Protein AF-A0A9P0GG50-F1 (afdb_monomer_lite)

Foldseek 3Di:
DDWDWDDDDDPDDDTFTWDDDPNDTDTDDDPVVVCVVVVVVVCVVDPDPVVVVVVVVVVLVVVLLVQLVPDAADDQWAFDPVLLPDPVNLVVNARPSLLVVLCCVQVVPDPDDPVVSSVVSSLVRLLVSCVSCVPRHDHSQQLVVLLVCCVPPVDQVVQCVCVVVSNHDHVFSSLQQVLLCLQQPPWDFDPPFDKDKDKAWDPDQPDDPPPDDTDIDTDIDIDRPDDPRTDPTGIGGGDPGRDDPVRSVVSDDDDDDDDDPPPPDD

Structure (mmCIF, N/CA/C/O backbone):
data_AF-A0A9P0GG50-F1
#
_entry.id   AF-A0A9P0GG50-F1
#
loop_
_atom_site.group_PDB
_atom_site.id
_atom_site.type_symbol
_atom_site.label_atom_id
_atom_site.label_alt_id
_atom_site.label_comp_id
_atom_site.label_asym_id
_atom_site.label_entity_id
_atom_site.label_seq_id
_atom_site.pdbx_PDB_ins_code
_atom_site.Cartn_x
_atom_site.Cartn_y
_atom_site.Cartn_z
_atom_site.occupancy
_atom_site.B_iso_or_equiv
_atom_site.auth_seq_id
_atom_site.auth_comp_id
_atom_site.auth_asym_id
_atom_site.auth_atom_id
_atom_site.pdbx_PDB_model_num
ATOM 1 N N . MET A 1 1 ? -67.783 10.387 18.327 1.00 39.19 1 MET A N 1
ATOM 2 C CA . MET A 1 1 ? -66.451 9.794 18.553 1.00 39.19 1 MET A CA 1
ATOM 3 C C . MET A 1 1 ? -65.479 10.571 17.682 1.00 39.19 1 MET A C 1
ATOM 5 O O . MET A 1 1 ? -65.604 10.507 16.468 1.00 39.19 1 MET A O 1
ATOM 9 N N . ALA A 1 2 ? -64.634 11.406 18.282 1.00 35.69 2 ALA A N 1
ATOM 10 C CA . ALA A 1 2 ? -63.613 12.151 17.552 1.00 35.69 2 ALA A CA 1
ATOM 11 C C . ALA A 1 2 ? -62.278 11.439 17.783 1.00 35.69 2 ALA A C 1
ATOM 13 O O . ALA A 1 2 ? -61.848 11.311 18.928 1.00 35.69 2 ALA A O 1
ATOM 14 N N . VAL A 1 3 ? -61.669 10.923 16.715 1.00 39.62 3 VAL A N 1
ATOM 15 C CA . VAL A 1 3 ? -60.338 10.309 16.762 1.00 39.62 3 VAL A CA 1
ATOM 16 C C . VAL A 1 3 ? -59.353 11.351 16.262 1.00 39.62 3 VAL A C 1
ATOM 18 O O . VAL A 1 3 ? -59.452 11.796 15.120 1.00 39.62 3 VAL A O 1
ATOM 21 N N . TRP A 1 4 ? -58.429 11.756 17.125 1.00 38.91 4 TRP A N 1
ATOM 22 C CA . TRP A 1 4 ? -57.329 12.638 16.759 1.00 38.91 4 TRP A CA 1
ATOM 23 C C . TRP A 1 4 ? -56.065 11.789 16.674 1.00 38.91 4 TRP A C 1
ATOM 25 O O . TRP A 1 4 ? -55.601 11.259 17.681 1.00 38.91 4 TRP A O 1
ATOM 35 N N . ILE A 1 5 ? -55.530 11.635 15.464 1.00 43.25 5 ILE A N 1
ATOM 36 C CA . ILE A 1 5 ? -54.210 11.042 15.252 1.00 43.25 5 ILE A CA 1
ATOM 37 C C . ILE A 1 5 ? -53.220 12.202 15.294 1.00 43.25 5 ILE A C 1
ATOM 39 O O . ILE A 1 5 ? -53.190 13.028 14.384 1.00 43.25 5 ILE A O 1
ATOM 43 N N . ILE A 1 6 ? -52.453 12.302 16.379 1.00 44.47 6 ILE A N 1
ATOM 44 C CA . ILE A 1 6 ? -51.339 13.247 16.446 1.00 44.47 6 ILE A CA 1
ATOM 45 C C . ILE A 1 6 ? -50.156 12.576 15.756 1.00 44.47 6 ILE A C 1
ATOM 47 O O . ILE A 1 6 ? -49.500 11.703 16.319 1.00 44.47 6 ILE A O 1
ATOM 51 N N . GLU A 1 7 ? -49.901 12.979 14.517 1.00 47.00 7 GLU A N 1
ATOM 52 C CA . GLU A 1 7 ? -48.713 12.585 13.770 1.00 47.00 7 GLU A CA 1
ATOM 53 C C . GLU A 1 7 ? -47.721 13.759 13.739 1.00 47.00 7 GLU A C 1
ATOM 55 O O . GLU A 1 7 ? -47.748 14.574 12.825 1.00 47.00 7 GLU A O 1
ATOM 60 N N . GLN A 1 8 ? -46.863 13.870 14.761 1.00 40.06 8 GLN A N 1
ATOM 61 C CA . GLN A 1 8 ? -45.566 14.574 14.710 1.00 40.06 8 GLN A CA 1
ATOM 62 C C . GLN A 1 8 ? -44.627 13.927 15.752 1.00 40.06 8 GLN A C 1
ATOM 64 O O . GLN A 1 8 ? -44.951 13.896 16.930 1.00 40.06 8 GLN A O 1
ATOM 69 N N . SER A 1 9 ? -43.571 13.198 15.370 1.00 39.69 9 SER A N 1
ATOM 70 C CA . SER A 1 9 ? -42.297 13.644 14.768 1.00 39.69 9 SER A CA 1
ATOM 71 C C . SER A 1 9 ? -41.264 14.165 15.788 1.00 39.69 9 SER A C 1
ATOM 73 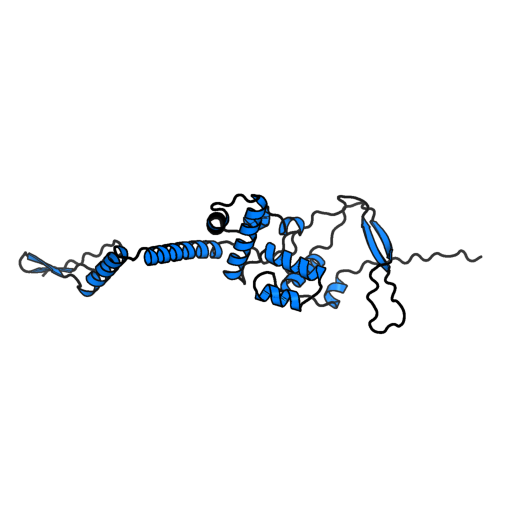O O . SER A 1 9 ? -40.891 15.335 15.774 1.00 39.69 9 SER A O 1
ATOM 75 N N . SER A 1 10 ? -40.709 13.249 16.588 1.00 36.56 10 SER A N 1
ATOM 76 C CA . SER A 1 10 ? -39.286 13.250 16.973 1.00 36.56 10 SER A CA 1
ATOM 77 C C . SER A 1 10 ? -38.780 11.799 17.085 1.00 36.56 10 SER A C 1
ATOM 79 O O . SER A 1 10 ? -38.819 11.148 18.120 1.00 36.56 10 SER A O 1
ATOM 81 N N . ASN A 1 11 ? -38.390 11.272 15.925 1.00 45.47 11 ASN A N 1
ATOM 82 C CA . ASN A 1 11 ? -37.494 10.147 15.631 1.00 45.47 11 ASN A CA 1
ATOM 83 C C . ASN A 1 11 ? -37.514 8.798 16.374 1.00 45.47 11 ASN A C 1
ATOM 85 O O . ASN A 1 11 ? -36.766 7.953 15.912 1.00 45.47 11 ASN A O 1
ATOM 89 N N . ASN A 1 12 ? -38.350 8.501 17.375 1.00 47.69 12 ASN A N 1
ATOM 90 C CA . ASN A 1 12 ? -38.464 7.109 17.869 1.00 47.69 12 ASN A CA 1
ATOM 91 C C . ASN A 1 12 ? -39.845 6.662 18.373 1.00 47.69 12 ASN A C 1
ATOM 93 O O . ASN A 1 12 ? -40.055 5.465 18.535 1.00 47.69 12 ASN A O 1
ATOM 97 N N . CYS A 1 13 ? -40.816 7.561 18.549 1.00 42.72 13 CYS A N 1
ATOM 98 C CA . CYS A 1 13 ? -42.163 7.169 18.975 1.00 42.72 13 CYS A CA 1
ATOM 99 C C . CYS A 1 13 ? -43.157 7.380 17.832 1.00 42.72 13 CYS A C 1
ATOM 101 O O . CYS A 1 13 ? -43.509 8.514 17.503 1.00 42.72 13 CYS A O 1
ATOM 103 N N . ARG A 1 14 ? -43.603 6.290 17.199 1.00 49.50 14 ARG A N 1
ATOM 104 C CA . ARG A 1 14 ? -44.699 6.324 16.224 1.00 49.50 14 ARG A CA 1
ATOM 105 C C . ARG A 1 14 ? -45.986 5.804 16.874 1.00 49.50 14 ARG A C 1
ATOM 107 O O . ARG A 1 14 ? -46.071 4.636 17.221 1.00 49.50 14 ARG A O 1
ATOM 114 N N . ALA A 1 15 ? -46.958 6.718 16.948 1.00 47.25 15 ALA A N 1
ATOM 115 C CA . ALA A 1 15 ? -48.379 6.582 17.287 1.00 47.25 15 ALA A CA 1
ATOM 116 C C . ALA A 1 15 ? -48.766 6.418 18.775 1.00 47.25 15 ALA A C 1
ATOM 118 O O . ALA A 1 15 ? -48.846 5.317 19.307 1.00 47.25 15 ALA A O 1
ATOM 119 N N . ILE A 1 16 ? -49.153 7.542 19.395 1.00 54.06 16 ILE A N 1
ATOM 120 C CA . ILE A 1 16 ? -50.066 7.584 20.548 1.00 54.06 16 ILE A CA 1
ATOM 121 C C . ILE A 1 16 ? -51.477 7.786 19.980 1.00 54.06 16 ILE A C 1
ATOM 123 O O . ILE A 1 16 ? -51.731 8.796 19.321 1.00 54.06 16 ILE A O 1
ATOM 127 N N . VAL A 1 17 ? -52.400 6.850 20.217 1.00 52.81 17 VAL A N 1
ATOM 128 C CA . VAL A 1 17 ? -53.811 7.011 19.823 1.00 52.81 17 VAL A CA 1
ATOM 129 C C . VAL A 1 17 ? -54.612 7.450 21.045 1.00 52.81 17 VAL A C 1
ATOM 131 O O . VAL A 1 17 ? -54.733 6.709 22.020 1.00 52.81 17 VAL A O 1
ATOM 134 N N . ILE A 1 18 ? -55.171 8.661 20.991 1.00 55.50 18 ILE A N 1
ATOM 135 C CA . ILE A 1 18 ? -56.055 9.187 22.037 1.00 55.50 18 ILE A CA 1
ATOM 136 C C . ILE A 1 18 ? -57.499 8.964 21.593 1.00 55.50 18 ILE A C 1
ATOM 138 O O . ILE A 1 18 ? -57.977 9.599 20.649 1.00 55.50 18 ILE A O 1
ATOM 142 N N . ILE A 1 19 ? -58.211 8.080 22.291 1.00 55.88 19 ILE A N 1
ATOM 143 C CA . ILE A 1 19 ? -59.646 7.872 22.081 1.00 55.88 19 ILE A CA 1
ATOM 144 C C . ILE A 1 19 ? -60.385 8.567 23.222 1.00 55.88 19 ILE A C 1
ATOM 146 O O . ILE A 1 19 ? -60.194 8.253 24.396 1.00 55.88 19 ILE A O 1
ATOM 150 N N . THR A 1 20 ? -61.239 9.530 22.885 1.00 51.50 20 THR A N 1
ATOM 151 C CA . THR A 1 20 ? -62.131 10.170 23.857 1.00 51.50 20 THR A CA 1
ATOM 152 C C . THR A 1 20 ? -63.501 9.505 23.804 1.00 51.50 20 THR A C 1
ATOM 154 O O . THR A 1 20 ? -64.207 9.567 22.794 1.00 51.50 20 THR A O 1
ATOM 157 N N . HIS A 1 21 ? -63.890 8.867 24.907 1.00 47.81 21 HIS A N 1
ATOM 158 C CA . HIS A 1 21 ? -65.240 8.353 25.113 1.00 47.81 21 HIS A CA 1
ATOM 159 C C . HIS A 1 21 ? -65.805 8.993 26.388 1.00 47.81 21 HIS A C 1
ATOM 161 O O . HIS A 1 21 ? -65.198 8.910 27.451 1.00 47.81 21 HIS A O 1
ATOM 167 N N . ASN A 1 22 ? -66.945 9.681 26.274 1.00 49.91 22 ASN A N 1
ATOM 168 C CA . ASN A 1 22 ? -67.632 10.364 27.382 1.00 49.91 22 ASN A CA 1
ATOM 169 C C . ASN A 1 22 ? -66.767 11.352 28.197 1.00 49.91 22 ASN A C 1
ATOM 171 O O . ASN A 1 22 ? -66.850 11.387 29.419 1.00 49.91 22 ASN A O 1
ATOM 175 N N . GLY A 1 23 ? -65.934 12.164 27.537 1.00 58.22 23 GLY A N 1
ATOM 176 C CA . GLY A 1 23 ? -65.186 13.244 28.202 1.00 58.22 23 GLY A CA 1
ATOM 177 C C . GLY A 1 23 ? -63.944 12.806 28.988 1.00 58.22 23 GLY A C 1
ATOM 178 O O . GLY A 1 23 ? -63.202 13.667 29.452 1.00 58.22 23 GLY A O 1
ATOM 179 N N . HIS A 1 24 ? -63.663 11.503 29.072 1.00 52.12 24 HIS A N 1
ATOM 180 C CA . HIS A 1 24 ? -62.416 10.973 29.620 1.00 52.12 24 HIS A CA 1
ATOM 181 C C . HIS A 1 24 ? -61.495 10.528 28.474 1.00 52.12 24 HIS A C 1
ATOM 183 O O . HIS A 1 24 ? -61.883 9.739 27.608 1.00 52.12 24 HIS A O 1
ATOM 189 N N . GLY A 1 25 ? -60.280 11.078 28.430 1.00 55.91 25 GLY A N 1
ATOM 190 C CA . GLY A 1 25 ? -59.258 10.667 27.468 1.00 55.91 25 GLY A CA 1
ATOM 191 C C . GLY A 1 25 ? -58.688 9.308 27.857 1.00 55.91 25 GLY A C 1
ATOM 192 O O . GLY A 1 25 ? -58.167 9.161 28.959 1.00 55.91 25 GLY A O 1
ATOM 193 N N . THR A 1 26 ? -58.800 8.321 26.969 1.00 52.81 26 THR A N 1
ATOM 194 C CA . THR A 1 26 ? -58.147 7.017 27.128 1.00 52.81 26 THR A CA 1
ATOM 195 C C . THR A 1 26 ? -56.914 6.984 26.234 1.00 52.81 26 THR A C 1
ATOM 197 O O . THR A 1 26 ? -57.014 7.219 25.026 1.00 52.81 26 THR A O 1
ATOM 200 N N . PHE A 1 27 ? -55.757 6.721 26.840 1.00 60.06 27 PHE A N 1
ATOM 201 C CA . PHE A 1 27 ? -54.479 6.584 26.149 1.00 60.06 27 PHE A CA 1
ATOM 202 C C . PHE A 1 27 ? -54.235 5.103 25.857 1.00 60.06 27 PHE A C 1
ATOM 204 O O . PHE A 1 27 ? -54.241 4.289 26.778 1.00 60.06 27 PHE A O 1
ATOM 211 N N . LEU A 1 28 ? -54.053 4.755 24.584 1.00 53.09 28 LEU A N 1
ATOM 212 C CA . LEU A 1 28 ? -53.639 3.417 24.166 1.00 53.09 28 LEU A CA 1
ATOM 213 C C . LEU A 1 28 ? -52.154 3.462 23.800 1.00 53.09 28 LEU A C 1
ATOM 215 O O . LEU A 1 28 ? -51.771 4.156 22.855 1.00 53.09 28 LEU A O 1
ATOM 219 N N . PHE A 1 29 ? -51.344 2.730 24.564 1.00 54.88 29 PHE A N 1
ATOM 220 C CA . PHE A 1 29 ? -49.922 2.504 24.315 1.00 54.88 29 PHE A CA 1
ATOM 221 C C . PHE A 1 29 ? -49.740 1.088 23.756 1.00 54.88 29 PHE A C 1
ATOM 223 O O . PHE A 1 29 ? -50.392 0.150 24.218 1.00 54.88 29 PHE A O 1
ATOM 230 N N . PHE A 1 30 ? -48.888 0.924 22.743 1.00 57.38 30 PHE A N 1
ATOM 231 C CA . PHE A 1 30 ? -48.560 -0.394 22.198 1.00 57.38 30 PHE A CA 1
ATOM 232 C C . PHE A 1 30 ? -47.453 -1.032 23.051 1.00 57.38 30 PHE A C 1
ATOM 234 O O . PHE A 1 30 ? -46.280 -0.682 22.934 1.00 57.38 30 PHE A O 1
ATOM 241 N N . GLU A 1 31 ? -47.859 -1.966 23.911 1.00 50.97 31 GLU A N 1
ATOM 242 C CA . GLU A 1 31 ? -47.053 -2.635 24.949 1.00 50.97 31 GLU A CA 1
ATOM 243 C C . GLU A 1 31 ? -45.774 -3.313 24.414 1.00 50.97 31 GLU A C 1
ATOM 245 O O . GLU A 1 31 ? -44.743 -3.334 25.085 1.00 50.97 31 GLU A O 1
ATOM 250 N N . GLU A 1 32 ? -45.794 -3.808 23.172 1.00 54.12 32 GLU A N 1
ATOM 251 C CA . GLU A 1 32 ? -44.659 -4.531 22.580 1.00 54.12 32 GLU A CA 1
ATOM 252 C C . GLU A 1 32 ? -43.432 -3.643 22.297 1.00 54.12 32 GLU A C 1
ATOM 254 O O . GLU A 1 32 ? -42.313 -4.148 22.278 1.00 54.12 32 GLU A O 1
ATOM 259 N N . HIS A 1 33 ? -43.590 -2.328 22.107 1.00 57.03 33 HIS A N 1
ATOM 260 C CA . HIS A 1 33 ? -42.462 -1.434 21.794 1.00 57.03 33 HIS A CA 1
ATOM 261 C C . HIS A 1 33 ? -41.849 -0.755 23.022 1.00 57.03 33 HIS A C 1
ATOM 263 O O . HIS A 1 33 ? -40.656 -0.451 23.015 1.00 57.03 33 HIS A O 1
ATOM 269 N N . GLU A 1 34 ? -42.611 -0.566 24.101 1.00 56.38 34 GLU A N 1
ATOM 270 C CA . GLU A 1 34 ? -42.075 -0.009 25.350 1.00 56.38 34 GLU A CA 1
ATOM 271 C C . GLU A 1 34 ? -41.092 -0.970 26.018 1.00 56.38 34 GLU A C 1
ATOM 273 O O . GLU A 1 34 ? -40.052 -0.534 26.510 1.00 56.38 34 GLU A O 1
ATOM 278 N N . TYR A 1 35 ? -41.363 -2.279 25.977 1.00 59.03 35 TYR A N 1
ATOM 279 C CA . TYR A 1 35 ? -40.444 -3.282 26.512 1.00 59.03 35 TYR A CA 1
ATOM 280 C C . TYR A 1 35 ? -39.095 -3.264 25.789 1.00 59.03 35 TYR A C 1
ATOM 282 O O . TYR A 1 35 ? -38.059 -3.310 26.446 1.00 59.03 35 TYR A O 1
ATOM 290 N N . ASP A 1 36 ? -39.081 -3.149 24.460 1.00 63.91 36 ASP A N 1
ATOM 291 C CA . ASP A 1 36 ? -37.837 -3.107 23.690 1.00 63.91 36 ASP A CA 1
ATOM 292 C C . ASP A 1 36 ? -37.047 -1.813 23.928 1.00 63.91 36 ASP A C 1
ATOM 294 O O . ASP A 1 36 ? -35.823 -1.867 24.069 1.00 63.91 36 ASP A O 1
ATOM 298 N N . ILE A 1 37 ? -37.727 -0.668 24.048 1.00 67.00 37 ILE A N 1
ATOM 299 C CA . ILE A 1 37 ? -37.098 0.622 24.374 1.00 67.00 37 ILE A CA 1
ATOM 300 C C . ILE A 1 37 ? -36.508 0.587 25.790 1.00 67.00 37 ILE A C 1
ATOM 302 O O . ILE A 1 37 ? -35.328 0.884 25.979 1.00 67.00 37 ILE A O 1
ATOM 306 N N . LEU A 1 38 ? -37.287 0.142 26.778 1.00 61.59 38 LEU A N 1
ATOM 307 C CA . LEU A 1 38 ? -36.837 0.023 28.166 1.00 61.59 38 LEU A CA 1
ATOM 308 C C . LEU A 1 38 ? -35.733 -1.024 28.316 1.00 61.59 38 LEU A C 1
ATOM 310 O O . LEU A 1 38 ? -34.803 -0.832 29.093 1.00 61.59 38 LEU A O 1
ATOM 314 N N . LYS A 1 39 ? -35.787 -2.123 27.560 1.00 66.50 39 LYS A N 1
ATOM 315 C CA . LYS A 1 39 ? -34.739 -3.147 27.542 1.00 66.50 39 LYS A CA 1
ATOM 316 C C . LYS A 1 39 ? -33.457 -2.614 26.920 1.00 66.50 39 LYS A C 1
ATOM 318 O O . LYS A 1 39 ? -32.392 -2.914 27.457 1.00 66.50 39 LYS A O 1
ATOM 323 N N . GLN A 1 40 ? -33.537 -1.819 25.851 1.00 70.00 40 GLN A N 1
ATOM 324 C CA . GLN A 1 40 ? -32.385 -1.133 25.256 1.00 70.00 40 GLN A CA 1
ATOM 325 C C . GLN A 1 40 ? -31.768 -0.108 26.215 1.00 70.00 40 GLN A C 1
ATOM 327 O O . GLN A 1 40 ? -30.550 -0.102 26.377 1.00 70.00 40 GLN A O 1
ATOM 332 N N . GLU A 1 41 ? -32.573 0.710 26.896 1.00 68.56 41 GLU A N 1
ATOM 333 C CA . GLU A 1 41 ? -32.077 1.666 27.897 1.00 68.56 41 GLU A CA 1
ATOM 334 C C . GLU A 1 41 ? -31.514 0.969 29.142 1.00 68.56 41 GLU A C 1
ATOM 336 O O . GLU A 1 41 ? -30.458 1.346 29.646 1.00 68.56 41 GLU A O 1
ATOM 341 N N . TRP A 1 42 ? -32.163 -0.088 29.629 1.00 65.25 42 TRP A N 1
ATOM 342 C CA . TRP A 1 42 ? -31.696 -0.845 30.790 1.00 65.25 42 TRP A CA 1
ATOM 343 C C . TRP A 1 42 ? -30.406 -1.612 30.496 1.00 65.25 42 TRP A C 1
ATOM 345 O O . TRP A 1 42 ? -29.517 -1.635 31.346 1.00 65.25 42 TRP A O 1
ATOM 355 N N . THR A 1 43 ? -30.262 -2.194 29.297 1.00 63.75 43 THR A N 1
ATOM 356 C CA . THR A 1 43 ? -28.979 -2.783 28.874 1.00 63.75 43 THR A CA 1
ATOM 357 C C . THR A 1 43 ? -27.921 -1.714 28.649 1.00 63.75 43 THR A C 1
ATOM 359 O O . THR A 1 43 ? -26.790 -1.926 29.063 1.00 63.75 43 THR A O 1
ATOM 362 N N . ALA A 1 44 ? -28.258 -0.551 28.082 1.00 65.44 44 ALA A N 1
ATOM 363 C CA . ALA A 1 44 ? -27.318 0.564 27.959 1.00 65.44 44 ALA A CA 1
ATOM 364 C C . ALA A 1 44 ? -26.795 1.056 29.323 1.00 65.44 44 ALA A C 1
ATOM 366 O O . ALA A 1 44 ? -25.627 1.416 29.423 1.00 65.44 44 ALA A O 1
ATOM 367 N N . ASN A 1 45 ? -27.633 1.016 30.363 1.00 65.81 45 ASN A N 1
ATOM 368 C CA . ASN A 1 45 ? -27.299 1.477 31.712 1.00 65.81 45 ASN A CA 1
ATOM 369 C C . ASN A 1 45 ? -26.702 0.395 32.635 1.00 65.81 45 ASN A C 1
ATOM 371 O O . ASN A 1 45 ? -26.221 0.731 33.712 1.00 65.81 45 ASN A O 1
ATOM 375 N N . ASN A 1 46 ? -26.728 -0.886 32.245 1.00 66.56 46 ASN A N 1
ATOM 376 C CA . ASN A 1 46 ? -26.208 -2.012 33.041 1.00 66.56 46 ASN A CA 1
ATOM 377 C C . ASN A 1 46 ? -25.236 -2.903 32.249 1.00 66.56 46 ASN A C 1
ATOM 379 O O . ASN A 1 46 ? -25.170 -4.114 32.474 1.00 66.56 46 ASN A O 1
ATOM 383 N N . LEU A 1 47 ? -24.496 -2.331 31.296 1.00 67.62 47 LEU A N 1
ATOM 384 C CA . LEU A 1 47 ? -23.411 -3.052 30.635 1.00 67.62 47 LEU A CA 1
ATOM 385 C C . LEU A 1 47 ? -22.273 -3.305 31.627 1.00 67.62 47 LEU A C 1
ATOM 387 O O . LEU A 1 47 ? -21.842 -2.416 32.358 1.00 67.62 47 LEU A O 1
ATOM 391 N N . ASP A 1 48 ? -21.758 -4.531 31.608 1.00 78.19 48 ASP A N 1
ATOM 392 C CA . ASP A 1 48 ? -20.464 -4.853 32.203 1.00 78.19 48 ASP A CA 1
ATOM 393 C C . ASP A 1 48 ? -19.389 -3.933 31.578 1.00 78.19 48 ASP A C 1
ATOM 395 O O . ASP A 1 48 ? -19.380 -3.790 30.347 1.00 78.19 48 ASP A O 1
ATOM 399 N N . PRO A 1 49 ? -18.477 -3.317 32.360 1.00 80.81 49 PRO A N 1
ATOM 400 C CA . PRO A 1 49 ? -17.451 -2.400 31.850 1.00 80.81 49 PRO A CA 1
ATOM 401 C C . PRO A 1 49 ? -16.682 -2.905 30.620 1.00 80.81 49 PRO A C 1
ATOM 403 O O . PRO A 1 49 ? -16.283 -2.125 29.754 1.00 80.81 49 PRO A O 1
ATOM 406 N N . VAL A 1 50 ? -16.493 -4.223 30.505 1.00 84.50 50 VAL A N 1
ATOM 407 C CA . VAL A 1 50 ? -15.841 -4.853 29.348 1.00 84.50 50 VAL A CA 1
ATOM 408 C C . VAL A 1 50 ? -16.698 -4.749 28.083 1.00 84.50 50 VAL A C 1
ATOM 410 O O . VAL A 1 50 ? -16.182 -4.444 27.006 1.00 84.50 50 VAL A O 1
ATOM 413 N N . GLN A 1 51 ? -18.005 -4.983 28.189 1.00 82.81 51 GLN A N 1
ATOM 414 C CA . GLN A 1 51 ? -18.927 -4.909 27.055 1.00 82.81 51 GLN A CA 1
ATOM 415 C C . GLN A 1 51 ? -19.119 -3.465 26.582 1.00 82.81 51 GLN A C 1
ATOM 417 O O . GLN A 1 51 ? -19.166 -3.211 25.376 1.00 82.81 51 GLN A O 1
ATOM 422 N N . GLU A 1 52 ? -19.161 -2.512 27.514 1.00 84.12 52 GLU A N 1
ATOM 423 C CA . GLU A 1 52 ? -19.184 -1.086 27.187 1.00 84.12 52 GLU A CA 1
ATOM 424 C C . GLU A 1 52 ? -17.910 -0.670 26.434 1.00 84.12 52 GLU A C 1
ATOM 426 O O . GLU A 1 52 ? -17.984 -0.056 25.365 1.00 84.12 52 GLU A O 1
ATOM 431 N N . ALA A 1 53 ? -16.735 -1.096 26.911 1.00 86.12 53 ALA A N 1
ATOM 432 C CA . ALA A 1 53 ? -15.469 -0.853 26.224 1.00 86.12 53 ALA A CA 1
ATOM 433 C C . ALA A 1 53 ? -15.449 -1.450 24.803 1.00 86.12 53 ALA A C 1
ATOM 435 O O . ALA A 1 53 ? -15.014 -0.781 23.862 1.00 86.12 53 ALA A O 1
ATOM 436 N N . MET A 1 54 ? -15.967 -2.670 24.608 1.00 88.56 54 MET A N 1
ATOM 437 C CA . MET A 1 54 ? -16.082 -3.282 23.277 1.00 88.56 54 MET A CA 1
ATOM 438 C C . MET A 1 54 ? -16.977 -2.464 22.338 1.00 88.56 54 MET A C 1
ATOM 440 O O . MET A 1 54 ? -16.600 -2.226 21.188 1.00 88.56 54 MET A O 1
ATOM 444 N N . LYS A 1 55 ? -18.133 -1.994 22.821 1.00 89.06 55 LYS A N 1
ATOM 445 C CA . LYS A 1 55 ? -19.053 -1.146 22.047 1.00 89.06 55 LYS A CA 1
ATOM 446 C C . LYS A 1 55 ? -18.399 0.178 21.643 1.00 89.06 55 LYS A C 1
ATOM 448 O O . LYS A 1 55 ? -18.548 0.623 20.501 1.00 89.06 55 LYS A O 1
ATOM 453 N N . ASN A 1 56 ? -17.627 0.780 22.546 1.00 90.25 56 ASN A N 1
ATOM 454 C CA . ASN A 1 56 ? -16.882 2.007 22.270 1.00 90.25 56 ASN A CA 1
ATOM 455 C C . ASN A 1 56 ? -15.826 1.781 21.179 1.00 90.25 56 ASN A C 1
ATOM 457 O O . ASN A 1 56 ? -15.772 2.536 20.208 1.00 90.25 56 ASN A O 1
ATOM 461 N N . VAL A 1 57 ? -15.053 0.694 21.270 1.00 92.31 57 VAL A N 1
ATOM 462 C CA . VAL A 1 57 ? -14.056 0.333 20.246 1.00 92.31 57 VAL A CA 1
ATOM 463 C C . VAL A 1 57 ? -14.714 0.075 18.889 1.00 92.31 57 VAL A C 1
ATOM 465 O O . VAL A 1 57 ? -14.221 0.564 17.875 1.00 92.31 57 VAL A O 1
ATOM 468 N N . GLN A 1 58 ? -15.842 -0.638 18.843 1.00 93.06 58 GLN A N 1
ATOM 469 C CA . GLN A 1 58 ? -16.586 -0.879 17.598 1.00 93.06 58 GLN A CA 1
ATOM 470 C C . GLN A 1 58 ? -17.106 0.419 16.967 1.00 93.06 58 GLN A C 1
ATOM 472 O O . GLN A 1 58 ? -17.046 0.591 15.745 1.00 93.06 58 GLN A O 1
ATOM 477 N N . SER A 1 59 ? -17.575 1.352 17.796 1.00 92.81 59 SER A N 1
ATOM 478 C CA . SER A 1 59 ? -18.047 2.661 17.340 1.00 92.81 59 SER A CA 1
ATOM 479 C C . SER A 1 59 ? -16.899 3.468 16.728 1.00 92.81 59 SER A C 1
ATOM 481 O O . SER A 1 59 ? -17.010 3.938 15.596 1.00 92.81 59 SER A O 1
ATOM 483 N N . VAL A 1 60 ? -15.753 3.535 17.414 1.00 93.44 60 VAL A N 1
ATOM 484 C CA . VAL A 1 60 ? -14.535 4.193 16.907 1.00 93.44 60 VAL A CA 1
ATOM 485 C C . VAL A 1 60 ? -14.043 3.533 15.615 1.00 93.44 60 VAL A C 1
ATOM 487 O O . VAL A 1 60 ? -13.738 4.226 14.644 1.00 93.44 60 VAL A O 1
ATOM 490 N N . ALA A 1 61 ? -14.021 2.200 15.556 1.00 94.62 61 ALA A N 1
ATOM 491 C CA . ALA A 1 61 ? -13.610 1.461 14.364 1.00 94.62 61 ALA A CA 1
ATOM 492 C C . ALA A 1 61 ? -14.505 1.768 13.153 1.00 94.62 61 ALA A C 1
ATOM 494 O O . ALA A 1 61 ? -14.006 1.883 12.033 1.00 94.62 61 ALA A O 1
ATOM 495 N N . THR A 1 62 ? -15.811 1.949 13.369 1.00 95.88 62 THR A N 1
ATOM 496 C CA . THR A 1 62 ? -16.763 2.311 12.309 1.00 95.88 62 THR A CA 1
ATOM 497 C C . THR A 1 62 ? -16.471 3.702 11.750 1.00 95.88 62 THR A C 1
ATOM 499 O O . THR A 1 62 ? -16.424 3.869 10.532 1.00 95.88 62 THR A O 1
ATOM 502 N N . VAL A 1 63 ? -16.196 4.677 12.621 1.00 96.44 63 VAL A N 1
ATOM 503 C CA . VAL A 1 63 ? -15.832 6.047 12.219 1.00 96.44 63 VAL A CA 1
ATOM 504 C C . VAL A 1 63 ? -14.521 6.061 11.430 1.00 96.44 63 VAL A C 1
ATOM 506 O O . VAL A 1 63 ? -14.453 6.646 10.350 1.00 96.44 63 VAL A O 1
ATOM 509 N N . ILE A 1 64 ? -13.491 5.365 11.914 1.00 96.38 64 ILE A N 1
ATOM 510 C CA . ILE A 1 64 ? -12.193 5.291 11.226 1.00 96.38 64 ILE A CA 1
ATOM 511 C C . ILE A 1 64 ? -12.339 4.606 9.867 1.00 96.38 64 ILE A C 1
ATOM 513 O O . ILE A 1 64 ? -11.825 5.096 8.861 1.00 96.38 64 ILE A O 1
ATOM 517 N N . ARG A 1 65 ? -13.079 3.493 9.806 1.00 95.69 65 ARG A N 1
ATOM 518 C CA . ARG A 1 65 ? -13.356 2.797 8.546 1.00 95.69 65 ARG A CA 1
ATOM 519 C C . ARG A 1 65 ? -14.071 3.711 7.555 1.00 95.69 65 ARG A C 1
ATOM 521 O O . ARG A 1 65 ? -13.722 3.698 6.378 1.00 95.69 65 ARG A O 1
ATOM 528 N N . HIS A 1 66 ? -15.048 4.489 8.014 1.00 95.25 66 HIS A N 1
ATOM 529 C CA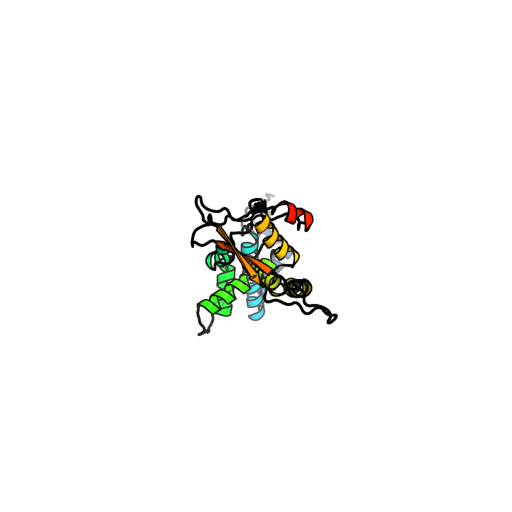 . HIS A 1 66 ? -15.744 5.461 7.180 1.00 95.25 66 HIS A CA 1
ATOM 530 C C . HIS A 1 66 ? -14.769 6.488 6.597 1.00 95.25 66 HIS A C 1
ATOM 532 O O . HIS A 1 66 ? -14.720 6.644 5.381 1.00 95.25 66 HIS A O 1
ATOM 538 N N . GLN A 1 67 ? -13.906 7.077 7.431 1.00 95.06 67 GLN A N 1
ATOM 539 C CA . GLN A 1 67 ? -12.903 8.050 6.989 1.00 95.06 67 GLN A CA 1
ATOM 540 C C . GLN A 1 67 ? -11.938 7.463 5.940 1.00 95.06 67 GLN A C 1
ATOM 542 O O . GLN A 1 67 ? -11.649 8.104 4.932 1.00 95.06 67 GLN A O 1
ATOM 547 N N . ILE A 1 68 ? -11.481 6.218 6.126 1.00 95.69 68 ILE A N 1
ATOM 548 C CA . ILE A 1 68 ? -10.640 5.505 5.144 1.00 95.69 68 ILE A CA 1
ATOM 549 C C . ILE A 1 68 ? -11.381 5.303 3.807 1.00 95.69 68 ILE A C 1
ATOM 551 O O . ILE A 1 68 ? -10.795 5.398 2.724 1.00 95.69 68 ILE A O 1
ATOM 555 N N . CYS A 1 69 ? -12.673 4.982 3.861 1.00 92.94 69 CYS A N 1
ATOM 556 C CA . CYS A 1 69 ? -13.504 4.750 2.680 1.00 92.94 69 CYS A CA 1
ATOM 557 C C . CYS A 1 69 ? -13.844 6.032 1.918 1.00 92.94 69 CYS A C 1
ATOM 559 O O . CYS A 1 69 ? -13.874 6.002 0.688 1.00 92.94 69 CYS A O 1
ATOM 561 N N . GLU A 1 70 ? -14.065 7.137 2.624 1.00 92.88 70 GLU A N 1
ATOM 562 C CA . GLU A 1 70 ? -14.347 8.440 2.019 1.00 92.88 70 GLU A CA 1
ATOM 563 C C . GLU A 1 70 ? -13.110 9.095 1.413 1.00 92.88 70 GLU A C 1
ATOM 565 O O . GLU A 1 70 ? -13.231 9.842 0.438 1.00 92.88 70 GLU A O 1
ATOM 570 N N . ASN A 1 71 ? -11.923 8.797 1.950 1.00 91.56 71 ASN A N 1
ATOM 571 C CA . ASN A 1 71 ? -10.700 9.382 1.432 1.00 91.56 71 ASN A CA 1
ATOM 572 C C . ASN A 1 71 ? -10.476 8.987 -0.040 1.00 91.56 71 ASN A C 1
ATOM 574 O O . ASN A 1 71 ? -10.686 7.837 -0.451 1.00 91.56 71 ASN A O 1
ATOM 578 N N . LYS A 1 72 ? -10.066 9.955 -0.863 1.00 90.81 72 LYS A N 1
ATOM 579 C CA . LYS A 1 72 ? -9.840 9.747 -2.296 1.00 90.81 72 LYS A CA 1
ATOM 580 C C . LYS A 1 72 ? -8.372 9.433 -2.525 1.00 90.81 72 LYS A C 1
ATOM 582 O O . LYS A 1 72 ? -7.511 10.271 -2.297 1.00 90.81 72 LYS A O 1
ATOM 587 N N . TYR A 1 73 ? -8.114 8.231 -3.022 1.00 91.69 73 TYR A N 1
ATOM 588 C CA . TYR A 1 73 ? -6.771 7.767 -3.336 1.00 91.69 73 TYR A CA 1
ATOM 589 C C . TYR A 1 73 ? -6.557 7.748 -4.846 1.00 91.69 73 TYR A C 1
ATOM 591 O O . TYR A 1 73 ? -7.366 7.183 -5.588 1.00 91.69 73 TYR A O 1
ATOM 599 N N . GLU A 1 74 ? -5.456 8.346 -5.293 1.00 88.81 74 GLU A N 1
ATOM 600 C CA . GLU A 1 74 ? -5.037 8.279 -6.688 1.00 88.81 74 GLU A CA 1
ATOM 601 C C . GLU A 1 74 ? -4.423 6.902 -6.972 1.00 88.81 74 GLU A C 1
ATOM 603 O O . GLU A 1 74 ? -3.553 6.423 -6.249 1.00 88.81 74 GLU A O 1
ATOM 608 N N . THR A 1 75 ? -4.904 6.239 -8.021 1.00 90.44 75 THR A N 1
ATOM 609 C CA . THR A 1 75 ? -4.453 4.886 -8.404 1.00 90.44 75 THR A CA 1
ATOM 610 C C . THR A 1 75 ? -4.063 4.797 -9.876 1.00 90.44 75 THR A C 1
ATOM 612 O O . THR A 1 75 ? -3.499 3.789 -10.303 1.00 90.44 75 THR A O 1
ATOM 615 N N . GLY A 1 76 ? -4.351 5.836 -10.667 1.00 90.88 76 GLY A N 1
ATOM 616 C CA . GLY A 1 76 ? -4.028 5.907 -12.087 1.00 90.88 76 GLY A CA 1
ATOM 617 C C . GLY A 1 76 ? -2.609 6.394 -12.372 1.00 90.88 76 GLY A C 1
ATOM 618 O O . GLY A 1 76 ? -2.138 6.241 -13.501 1.00 90.88 76 GLY A O 1
ATOM 619 N N . TYR A 1 77 ? -1.924 6.952 -11.373 1.00 90.94 77 TYR A N 1
ATOM 620 C CA . TYR A 1 77 ? -0.599 7.546 -11.514 1.00 90.94 77 TYR A CA 1
ATOM 621 C C . TYR A 1 77 ? 0.318 7.139 -10.363 1.00 90.94 77 TYR A C 1
ATOM 623 O O . TYR A 1 77 ? -0.080 7.154 -9.202 1.00 90.94 77 TYR A O 1
ATOM 631 N N . TYR A 1 78 ? 1.560 6.807 -10.703 1.00 90.56 78 TYR A N 1
ATOM 632 C CA . TYR A 1 78 ? 2.662 6.716 -9.758 1.00 90.56 78 TYR A CA 1
ATOM 633 C C . TYR A 1 78 ? 3.334 8.092 -9.646 1.00 90.56 78 TYR A C 1
ATOM 635 O O . TYR A 1 78 ? 3.703 8.666 -10.676 1.00 90.56 78 TYR A O 1
ATOM 643 N N . PRO A 1 79 ? 3.507 8.639 -8.434 1.00 86.56 79 PRO A N 1
ATOM 644 C CA . PRO A 1 79 ? 4.319 9.829 -8.214 1.00 86.56 79 PRO A CA 1
ATOM 645 C C . PRO A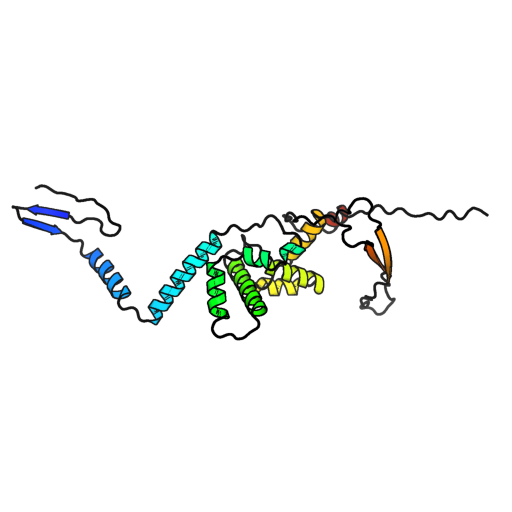 1 79 ? 5.770 9.641 -8.702 1.00 86.56 79 PRO A C 1
ATOM 647 O O . PRO A 1 79 ? 6.237 8.506 -8.833 1.00 86.56 79 PRO A O 1
ATOM 650 N N . PRO A 1 80 ? 6.513 10.736 -8.946 1.00 83.88 80 PRO A N 1
ATOM 651 C CA . PRO A 1 80 ? 7.959 10.676 -9.167 1.00 83.88 80 PRO A CA 1
ATOM 652 C C . PRO A 1 80 ? 8.656 9.937 -8.021 1.00 83.88 80 PRO A C 1
ATOM 654 O O . PRO A 1 80 ? 8.232 10.069 -6.875 1.00 83.88 80 PRO A O 1
ATOM 657 N N . GLY A 1 81 ? 9.742 9.207 -8.293 1.00 78.81 81 GLY A N 1
ATOM 658 C CA . GLY A 1 81 ? 10.408 8.380 -7.274 1.00 78.81 81 GLY A CA 1
ATOM 659 C C . GLY A 1 81 ? 10.855 9.161 -6.029 1.00 78.81 81 GLY A C 1
ATOM 660 O O . GLY A 1 81 ? 10.758 8.648 -4.919 1.00 78.81 81 GLY A O 1
ATOM 661 N N . GLU A 1 82 ? 11.273 10.415 -6.201 1.00 78.69 82 GLU A N 1
ATOM 662 C CA . GLU A 1 82 ? 11.670 11.312 -5.104 1.00 78.69 82 GLU A CA 1
ATOM 663 C C . GLU A 1 82 ? 10.498 11.674 -4.181 1.00 78.69 82 GLU A C 1
ATOM 665 O O . GLU A 1 82 ? 10.655 11.730 -2.964 1.00 78.69 82 GLU A O 1
ATOM 670 N N . VAL A 1 83 ? 9.307 11.865 -4.756 1.00 84.56 83 VAL A N 1
ATOM 671 C CA . VAL A 1 83 ? 8.085 12.228 -4.024 1.00 84.56 83 VAL A CA 1
ATOM 672 C C . VAL A 1 83 ? 7.392 10.987 -3.469 1.00 84.56 83 VAL A C 1
ATOM 674 O O . VAL A 1 83 ? 6.887 11.002 -2.355 1.00 84.56 83 VAL A O 1
ATOM 677 N N . MET A 1 84 ? 7.383 9.889 -4.226 1.00 82.25 84 MET A N 1
ATOM 678 C CA . MET A 1 84 ? 6.724 8.636 -3.857 1.00 82.25 84 MET A CA 1
ATOM 679 C C . MET A 1 84 ? 7.233 8.098 -2.519 1.00 82.25 84 MET A C 1
ATOM 681 O O . MET A 1 84 ? 6.467 7.520 -1.757 1.00 82.25 84 MET A O 1
ATOM 685 N N . PHE A 1 85 ? 8.522 8.283 -2.231 1.00 81.81 85 PHE A N 1
ATOM 686 C CA . PHE A 1 85 ? 9.147 7.783 -1.009 1.00 81.81 85 PHE A CA 1
ATOM 687 C C . PHE A 1 85 ? 9.433 8.882 0.022 1.00 81.81 85 PHE A C 1
ATOM 689 O O . PHE A 1 85 ? 10.165 8.627 0.981 1.00 81.81 85 PHE A O 1
ATOM 696 N N . SER A 1 86 ? 8.858 10.078 -0.147 1.00 87.00 86 SER A N 1
ATOM 697 C CA . SER A 1 86 ? 8.965 11.147 0.844 1.00 87.00 86 SER A CA 1
ATOM 698 C C . SER A 1 86 ? 8.026 10.897 2.027 1.00 87.00 86 SER A C 1
ATOM 700 O O . SER A 1 86 ? 6.921 10.371 1.877 1.00 87.00 86 SER A O 1
ATOM 702 N N . GLU A 1 87 ? 8.461 11.287 3.226 1.00 87.75 87 GLU A N 1
ATOM 703 C CA . GLU A 1 87 ? 7.643 11.153 4.438 1.00 87.75 87 GLU A CA 1
ATOM 704 C C . GLU A 1 87 ? 6.355 11.983 4.335 1.00 87.75 87 GLU A C 1
ATOM 706 O O . GLU A 1 87 ? 5.284 11.512 4.709 1.00 87.75 87 GLU A O 1
ATOM 711 N N . GLU A 1 88 ? 6.442 13.171 3.733 1.00 88.69 88 GLU A N 1
ATOM 712 C CA . GLU A 1 88 ? 5.308 14.062 3.474 1.00 88.69 88 GLU A CA 1
ATOM 713 C C . GLU A 1 88 ? 4.210 13.357 2.675 1.00 88.69 88 GLU A C 1
ATOM 715 O O . GLU A 1 88 ? 3.045 13.372 3.078 1.00 88.69 88 GLU A O 1
ATOM 720 N N . LYS A 1 89 ? 4.581 12.668 1.585 1.00 88.56 89 LYS A N 1
ATOM 721 C CA . LYS A 1 89 ? 3.611 11.958 0.751 1.00 88.56 89 LYS A CA 1
ATOM 722 C C . LYS A 1 89 ? 2.982 10.783 1.490 1.00 88.56 89 LYS A C 1
ATOM 724 O O . LYS A 1 89 ? 1.775 10.563 1.402 1.00 88.56 89 LYS A O 1
ATOM 729 N N . MET A 1 90 ? 3.792 10.037 2.240 1.00 91.56 90 MET A N 1
ATOM 730 C CA . MET A 1 90 ? 3.305 8.906 3.027 1.00 91.56 90 MET A CA 1
ATOM 731 C C . MET A 1 90 ? 2.322 9.344 4.116 1.00 91.56 90 MET A C 1
ATOM 733 O O . MET A 1 90 ? 1.388 8.598 4.407 1.00 91.56 90 MET A O 1
ATOM 737 N N . VAL A 1 91 ? 2.521 10.518 4.722 1.00 93.12 91 VAL A N 1
ATOM 738 C CA . VAL A 1 91 ? 1.621 11.075 5.743 1.00 93.12 91 VAL A CA 1
ATOM 739 C C . VAL A 1 91 ? 0.337 11.619 5.119 1.00 93.12 91 VAL A C 1
ATOM 741 O O . VAL A 1 91 ? -0.735 11.364 5.659 1.00 93.12 91 VAL A O 1
ATOM 744 N N . GLU A 1 92 ? 0.417 12.288 3.964 1.00 92.38 92 GLU A N 1
ATOM 745 C CA . GLU A 1 92 ? -0.748 12.811 3.225 1.00 92.38 92 GLU A CA 1
ATOM 746 C C . GLU A 1 92 ? -1.782 11.712 2.901 1.00 92.38 92 GLU A C 1
ATOM 748 O O . GLU A 1 92 ? -2.990 11.943 2.900 1.00 92.38 92 GLU A O 1
ATOM 753 N N . GLU A 1 93 ? -1.319 10.485 2.654 1.00 91.56 93 GLU A N 1
ATOM 754 C CA . GLU A 1 93 ? -2.172 9.331 2.342 1.00 91.56 93 GLU A CA 1
ATOM 755 C C . GLU A 1 93 ? -2.937 8.778 3.565 1.00 91.56 93 GLU A C 1
ATOM 757 O O . GLU A 1 93 ? -3.835 7.940 3.417 1.00 91.56 93 GLU A O 1
ATOM 762 N N . ILE A 1 94 ? -2.622 9.222 4.784 1.00 95.06 94 ILE A N 1
ATOM 763 C CA . ILE A 1 94 ? -3.186 8.667 6.016 1.00 95.06 94 ILE A CA 1
ATOM 764 C C . ILE A 1 94 ? -4.320 9.558 6.547 1.00 95.06 94 ILE A C 1
ATOM 766 O O . ILE A 1 94 ? -4.105 10.739 6.808 1.00 95.06 94 ILE A O 1
ATOM 770 N N . PRO A 1 95 ? -5.519 9.004 6.807 1.00 95.50 95 PRO A N 1
ATOM 771 C CA . PRO A 1 95 ? -6.575 9.739 7.495 1.00 95.50 95 PRO A CA 1
ATOM 772 C C . PRO A 1 95 ? -6.189 10.121 8.932 1.00 95.50 95 PRO A C 1
ATOM 774 O O . PRO A 1 95 ? -5.673 9.296 9.689 1.00 95.50 95 PRO A O 1
ATOM 777 N N . GLU A 1 96 ? -6.520 11.347 9.336 1.00 93.75 96 GLU A N 1
ATOM 778 C CA . GLU A 1 96 ? -6.117 11.924 10.627 1.00 93.75 96 GLU A CA 1
ATOM 779 C C . GLU A 1 96 ? -6.531 11.079 11.844 1.00 93.75 96 GLU A C 1
ATOM 781 O O . GLU A 1 96 ? -5.726 10.884 12.756 1.00 93.75 96 GLU A O 1
ATOM 786 N N . LEU A 1 97 ? -7.754 10.522 11.868 1.00 94.38 97 LEU A N 1
ATOM 787 C CA . LEU A 1 97 ? -8.227 9.745 13.025 1.00 94.38 97 LEU A CA 1
ATOM 788 C C . LEU A 1 97 ? -7.505 8.404 13.138 1.00 94.38 97 LEU A C 1
ATOM 790 O O . LEU A 1 97 ? -7.240 7.935 14.246 1.00 94.38 97 LEU A O 1
ATOM 794 N N . LEU A 1 98 ? -7.168 7.792 11.998 1.00 96.06 98 LEU A N 1
ATOM 795 C CA . LEU A 1 98 ? -6.368 6.573 11.984 1.00 96.06 98 LEU A CA 1
ATOM 796 C C . LEU A 1 98 ? -4.973 6.862 12.540 1.00 96.06 98 LEU A C 1
ATOM 798 O O . LEU A 1 98 ? -4.500 6.132 13.412 1.00 96.06 98 LEU A O 1
ATOM 802 N N . PHE A 1 99 ? -4.342 7.939 12.071 1.00 95.31 99 PHE A N 1
ATOM 803 C CA . PHE A 1 99 ? -3.025 8.334 12.548 1.00 95.31 99 PHE A CA 1
ATOM 804 C C . PHE A 1 99 ? -3.033 8.613 14.056 1.00 95.31 99 PHE A C 1
ATOM 806 O O . PHE A 1 99 ? -2.204 8.064 14.779 1.00 95.31 99 PHE A O 1
ATOM 813 N N . LEU A 1 100 ? -4.018 9.372 14.547 1.00 93.88 100 LEU A N 1
ATOM 814 C CA . LEU A 1 100 ? -4.171 9.691 15.968 1.00 93.88 100 LEU A CA 1
ATOM 815 C C . LEU A 1 100 ? -4.348 8.437 16.835 1.00 93.88 100 LEU A C 1
ATOM 817 O O . LEU A 1 100 ? -3.730 8.332 17.899 1.00 93.88 100 LEU A O 1
ATOM 821 N N . LEU A 1 101 ? -5.167 7.477 16.387 1.00 94.44 101 LEU A N 1
ATOM 822 C CA . LEU A 1 101 ? -5.371 6.209 17.090 1.00 94.44 101 LEU A CA 1
ATOM 823 C C . LEU A 1 101 ? -4.058 5.427 17.192 1.00 94.44 101 LEU A C 1
ATOM 825 O O . LEU A 1 101 ? -3.663 5.017 18.283 1.00 94.44 101 LEU A O 1
ATOM 829 N N . ILE A 1 102 ? -3.375 5.223 16.064 1.00 95.00 102 ILE A N 1
ATOM 830 C CA . ILE A 1 102 ? -2.132 4.447 16.018 1.00 95.00 102 ILE A CA 1
ATOM 831 C C . ILE A 1 102 ? -1.028 5.143 16.812 1.00 95.00 102 ILE A C 1
ATOM 833 O O . ILE A 1 102 ? -0.327 4.490 17.585 1.00 95.00 102 ILE A O 1
ATOM 837 N N . GLN A 1 103 ? -0.915 6.465 16.698 1.00 92.56 103 GLN A N 1
ATOM 838 C CA . GLN A 1 103 ? 0.030 7.248 17.480 1.00 92.56 103 GLN A CA 1
ATOM 839 C C . GLN A 1 103 ? -0.255 7.121 18.975 1.00 92.56 103 GLN A C 1
ATOM 841 O O . GLN A 1 103 ? 0.683 6.914 19.740 1.00 92.56 103 GLN A O 1
ATOM 846 N N . SER A 1 104 ? -1.522 7.179 19.389 1.00 91.00 104 SER A N 1
ATOM 847 C CA . SER A 1 104 ? -1.916 6.992 20.785 1.00 91.00 104 SER A CA 1
ATOM 848 C C . SER A 1 104 ? -1.556 5.586 21.272 1.00 91.00 104 SER A C 1
ATOM 850 O O . SER A 1 104 ? -0.883 5.451 22.284 1.00 91.00 104 SER A O 1
ATOM 852 N N . ILE A 1 105 ? -1.870 4.529 20.520 1.00 90.75 105 ILE A N 1
ATOM 853 C CA . ILE A 1 105 ? -1.525 3.146 20.899 1.00 90.75 105 ILE A CA 1
ATOM 854 C C . ILE A 1 105 ? -0.006 2.944 21.010 1.00 90.75 105 ILE A C 1
ATOM 856 O O . ILE A 1 105 ? 0.478 2.291 21.934 1.00 90.75 105 ILE A O 1
ATOM 860 N N . ILE A 1 106 ? 0.763 3.477 20.060 1.00 88.31 106 ILE A N 1
ATOM 861 C CA . ILE A 1 106 ? 2.198 3.199 19.952 1.00 88.31 106 ILE A CA 1
ATOM 862 C C . ILE A 1 106 ? 3.027 4.103 20.859 1.00 88.31 106 ILE A C 1
ATOM 864 O O . ILE A 1 106 ? 4.059 3.639 21.342 1.00 88.31 106 ILE A O 1
ATOM 868 N N . SER A 1 107 ? 2.628 5.358 21.059 1.00 83.75 107 SER A N 1
ATOM 869 C CA . SER A 1 107 ? 3.463 6.387 21.698 1.00 83.75 107 SER A CA 1
ATOM 870 C C . SER A 1 107 ? 3.238 6.501 23.204 1.00 83.75 107 SER A C 1
ATOM 872 O O . SER A 1 107 ? 4.075 7.093 23.885 1.00 83.75 107 SER A O 1
ATOM 874 N N . ILE A 1 108 ? 2.159 5.920 23.745 1.00 80.31 108 ILE A N 1
ATOM 875 C CA . ILE A 1 108 ? 1.916 5.894 25.193 1.00 80.31 108 ILE A CA 1
ATOM 876 C C . ILE A 1 108 ? 3.134 5.297 25.911 1.00 80.31 108 ILE A C 1
ATOM 878 O O . ILE A 1 108 ? 3.556 4.172 25.641 1.00 80.31 108 ILE A O 1
ATOM 882 N N . ASN A 1 109 ? 3.691 6.075 26.844 1.00 76.19 109 ASN A N 1
ATOM 883 C CA . ASN A 1 109 ? 4.796 5.697 27.729 1.00 76.19 109 ASN A CA 1
ATOM 884 C C . ASN A 1 109 ? 6.105 5.283 27.027 1.00 76.19 109 ASN A C 1
ATOM 886 O O . ASN A 1 109 ? 6.958 4.653 27.655 1.00 76.19 109 ASN A O 1
ATOM 890 N N . LYS A 1 110 ? 6.305 5.632 25.747 1.00 78.00 110 LYS A N 1
ATOM 891 C CA . LYS A 1 110 ? 7.566 5.349 25.046 1.00 78.00 110 LYS A CA 1
ATOM 892 C C . LYS A 1 110 ? 8.542 6.517 25.119 1.00 78.00 110 LYS A C 1
ATOM 894 O O . LYS A 1 110 ? 8.211 7.646 24.789 1.00 78.00 110 LYS A O 1
ATOM 899 N N . THR A 1 111 ? 9.788 6.197 25.454 1.00 71.38 111 THR A N 1
ATOM 900 C CA . THR A 1 111 ? 10.941 7.117 25.500 1.00 71.38 111 THR A CA 1
ATOM 901 C C . THR A 1 111 ? 11.861 6.984 24.275 1.00 71.38 111 THR A C 1
ATOM 903 O O . THR A 1 111 ? 13.019 7.392 24.305 1.00 71.38 111 THR A O 1
ATOM 906 N N . GLY A 1 112 ? 11.373 6.359 23.197 1.00 73.69 112 GLY A N 1
ATOM 907 C CA . GLY A 1 112 ? 12.147 6.116 21.976 1.00 73.69 112 GLY A CA 1
ATOM 908 C C . GLY A 1 112 ? 12.395 7.375 21.136 1.00 73.69 112 GLY A C 1
ATOM 909 O O . GLY A 1 112 ? 11.811 8.428 21.376 1.00 73.69 112 GLY A O 1
ATOM 910 N N . LYS A 1 113 ? 13.240 7.248 20.102 1.00 82.25 113 LYS A N 1
ATOM 911 C CA . LYS A 1 113 ? 13.464 8.322 19.118 1.00 82.25 113 LYS A CA 1
ATOM 912 C C . LYS A 1 113 ? 12.143 8.665 18.404 1.00 82.25 113 LYS A C 1
ATOM 914 O O . LYS A 1 113 ? 11.550 7.746 17.827 1.00 82.25 113 LYS A O 1
ATOM 919 N N . PRO A 1 114 ? 11.711 9.940 18.385 1.00 82.25 114 PRO A N 1
ATOM 920 C CA . PRO A 1 114 ? 10.409 10.333 17.841 1.00 82.25 114 PRO A CA 1
ATOM 921 C C . PRO A 1 114 ? 10.246 9.931 16.367 1.00 82.25 114 PRO A C 1
ATOM 923 O O . PRO A 1 114 ? 9.238 9.327 16.008 1.00 82.25 114 PRO A O 1
ATOM 926 N N . ASP A 1 115 ? 11.281 10.112 15.545 1.00 85.44 115 ASP A N 1
ATOM 927 C CA . ASP A 1 115 ? 11.231 9.822 14.101 1.00 85.44 115 ASP A CA 1
ATOM 928 C C . ASP A 1 115 ? 11.079 8.328 13.779 1.00 85.44 115 ASP A C 1
ATOM 930 O O . ASP A 1 115 ? 10.542 7.939 12.742 1.00 85.44 115 ASP A O 1
ATOM 934 N N . ALA A 1 116 ? 11.600 7.451 14.640 1.00 86.50 116 ALA A N 1
ATOM 935 C CA . ALA A 1 116 ? 11.454 6.008 14.457 1.00 86.50 116 ALA A CA 1
ATOM 936 C C . ALA A 1 116 ? 10.032 5.554 14.815 1.00 86.50 116 ALA A C 1
ATOM 938 O O . ALA A 1 116 ? 9.471 4.677 14.160 1.00 86.50 116 ALA A O 1
ATOM 939 N N . LEU A 1 117 ? 9.437 6.169 15.843 1.00 88.12 117 LEU A N 1
ATOM 940 C CA . LEU A 1 117 ? 8.050 5.917 16.227 1.00 88.12 117 LEU A CA 1
ATOM 941 C C . LEU A 1 117 ? 7.086 6.416 15.150 1.00 88.12 117 LEU A C 1
ATOM 943 O O . LEU A 1 117 ? 6.186 5.672 14.770 1.00 88.12 117 LEU A O 1
ATOM 947 N N . LEU A 1 118 ? 7.331 7.612 14.609 1.00 90.06 118 LEU A N 1
ATOM 948 C CA . LEU A 1 118 ? 6.557 8.182 13.510 1.00 90.06 118 LEU A CA 1
ATOM 949 C C . LEU A 1 118 ? 6.529 7.245 12.296 1.00 90.06 118 LEU A C 1
ATOM 951 O O . LEU A 1 118 ? 5.452 6.883 11.824 1.00 90.06 118 LEU A O 1
ATOM 955 N N . ARG A 1 119 ? 7.698 6.763 11.854 1.00 90.38 119 ARG A N 1
ATOM 956 C CA . ARG A 1 119 ? 7.798 5.807 10.740 1.00 90.38 119 ARG A CA 1
ATOM 957 C C . ARG A 1 119 ? 7.020 4.516 10.989 1.00 90.38 119 ARG A C 1
ATOM 959 O O . ARG A 1 119 ? 6.332 4.041 10.090 1.00 90.38 119 ARG A O 1
ATOM 966 N N . ASN A 1 120 ? 7.063 3.974 12.205 1.00 91.50 120 ASN A N 1
ATOM 967 C CA . ASN A 1 120 ? 6.272 2.791 12.551 1.00 91.50 120 ASN A CA 1
ATOM 968 C C . ASN A 1 120 ? 4.763 3.067 12.482 1.00 91.50 120 ASN A C 1
ATOM 970 O O . ASN A 1 120 ? 4.020 2.239 11.954 1.00 91.50 120 ASN A O 1
ATOM 974 N N . CYS A 1 121 ? 4.312 4.227 12.974 1.00 93.81 121 CYS A N 1
ATOM 975 C CA . CYS A 1 121 ? 2.911 4.637 12.875 1.00 93.81 121 CYS A CA 1
ATOM 976 C C . CYS A 1 121 ? 2.466 4.735 11.412 1.00 93.81 121 CYS A C 1
ATOM 978 O O . CYS A 1 121 ? 1.428 4.177 11.060 1.00 93.81 121 CYS A O 1
ATOM 980 N N . ILE A 1 122 ? 3.272 5.379 10.561 1.00 94.75 122 ILE A N 1
ATOM 981 C CA . ILE A 1 122 ? 3.011 5.518 9.123 1.00 94.75 122 ILE A CA 1
ATOM 982 C C . ILE A 1 122 ? 2.853 4.137 8.480 1.00 94.75 122 ILE A C 1
ATOM 984 O O . ILE A 1 122 ? 1.812 3.849 7.895 1.00 94.75 122 ILE A O 1
ATOM 988 N N . VAL A 1 123 ? 3.833 3.244 8.651 1.00 94.81 123 VAL A N 1
ATOM 989 C CA . VAL A 1 123 ? 3.797 1.897 8.056 1.00 94.81 123 VAL A CA 1
ATOM 990 C C . VAL A 1 123 ? 2.539 1.133 8.479 1.00 94.81 123 VAL A C 1
ATOM 992 O O . VAL A 1 123 ? 1.853 0.561 7.635 1.00 94.81 123 VAL A O 1
ATOM 995 N N . ILE A 1 124 ? 2.189 1.157 9.767 1.00 96.06 124 ILE A N 1
ATOM 996 C CA . ILE A 1 124 ? 1.000 0.461 10.280 1.00 96.06 124 ILE A CA 1
ATOM 997 C C . ILE A 1 124 ? -0.289 1.059 9.708 1.00 96.06 124 ILE A C 1
ATOM 999 O O . ILE A 1 124 ? -1.188 0.310 9.325 1.00 96.06 124 ILE A O 1
ATOM 1003 N N . CYS A 1 125 ? -0.378 2.385 9.588 1.00 96.62 125 CYS A N 1
ATOM 1004 C CA . CYS A 1 125 ? -1.526 3.031 8.958 1.00 96.62 125 CYS A CA 1
ATOM 1005 C C . CYS A 1 125 ? -1.688 2.582 7.502 1.00 96.62 125 CYS A C 1
ATOM 1007 O O . CYS A 1 125 ? -2.783 2.192 7.102 1.00 96.62 125 CYS A O 1
ATOM 1009 N N . HIS A 1 126 ? -0.600 2.555 6.728 1.00 96.38 126 HIS A N 1
ATOM 1010 C CA . HIS A 1 126 ? -0.616 2.080 5.340 1.00 96.38 126 HIS A CA 1
ATOM 1011 C C . HIS A 1 126 ? -1.083 0.629 5.224 1.00 96.38 126 HIS A C 1
ATOM 1013 O O . HIS A 1 126 ? -1.900 0.322 4.356 1.00 96.38 126 HIS A O 1
ATOM 1019 N N . LEU A 1 127 ? -0.631 -0.248 6.126 1.00 96.19 127 LEU A N 1
ATOM 1020 C CA . LEU A 1 127 ? -1.083 -1.641 6.191 1.00 96.19 127 LEU A CA 1
ATOM 1021 C C . LEU A 1 127 ? -2.591 -1.739 6.466 1.00 96.19 127 LEU A C 1
ATOM 1023 O O . LEU A 1 127 ? -3.294 -2.491 5.791 1.00 96.19 127 LEU A O 1
ATOM 1027 N N . ILE A 1 128 ? -3.111 -0.952 7.413 1.00 96.25 128 ILE A N 1
ATOM 1028 C CA . ILE A 1 128 ? -4.543 -0.934 7.757 1.00 96.25 128 ILE A CA 1
ATOM 1029 C C . ILE A 1 128 ? -5.385 -0.418 6.586 1.00 96.25 128 ILE A C 1
ATOM 1031 O O . ILE A 1 128 ? -6.413 -1.016 6.253 1.00 96.25 128 ILE A O 1
ATOM 1035 N N . ILE A 1 129 ? -4.960 0.667 5.935 1.00 96.62 129 ILE A N 1
ATOM 1036 C CA . ILE A 1 129 ? -5.665 1.232 4.777 1.00 96.62 129 ILE A CA 1
ATOM 1037 C C . ILE A 1 129 ? -5.657 0.221 3.623 1.00 96.62 129 ILE A C 1
ATOM 1039 O O . ILE A 1 129 ? -6.711 -0.041 3.041 1.00 96.62 129 ILE A O 1
ATOM 1043 N N . ALA A 1 130 ? -4.513 -0.407 3.333 1.00 95.25 130 ALA A N 1
ATOM 1044 C CA . ALA A 1 130 ? -4.388 -1.423 2.287 1.00 95.25 130 ALA A CA 1
ATOM 1045 C C . ALA A 1 130 ? -5.262 -2.654 2.559 1.00 95.25 130 ALA A C 1
ATOM 1047 O O . ALA A 1 130 ? -5.928 -3.143 1.647 1.00 95.25 130 ALA A O 1
ATOM 1048 N N . ALA A 1 131 ? -5.341 -3.109 3.812 1.00 94.38 131 ALA A N 1
ATOM 1049 C CA . ALA A 1 131 ? -6.238 -4.191 4.211 1.00 94.38 131 ALA A CA 1
ATOM 1050 C C . ALA A 1 131 ? -7.722 -3.792 4.106 1.00 94.38 131 ALA A C 1
ATOM 1052 O O . ALA A 1 131 ? -8.571 -4.610 3.752 1.00 94.38 131 ALA A O 1
ATOM 1053 N N . THR A 1 132 ? -8.046 -2.525 4.375 1.00 94.69 132 THR A N 1
ATOM 1054 C CA . THR A 1 132 ? -9.419 -2.005 4.311 1.00 94.69 132 THR A CA 1
ATOM 1055 C C . THR A 1 132 ? -9.882 -1.775 2.867 1.00 94.69 132 THR A C 1
ATOM 1057 O O . THR A 1 132 ? -11.051 -2.011 2.555 1.00 94.69 132 THR A O 1
ATOM 1060 N N . ARG A 1 133 ? -8.984 -1.328 1.974 1.00 93.25 133 ARG A N 1
ATOM 1061 C CA . ARG A 1 133 ? -9.281 -0.944 0.579 1.00 93.25 133 ARG A CA 1
ATOM 1062 C C . ARG A 1 133 ? -8.263 -1.486 -0.438 1.00 93.25 133 ARG A C 1
ATOM 1064 O O . ARG A 1 133 ? -7.702 -0.714 -1.216 1.00 93.25 133 ARG A O 1
ATOM 1071 N N . PRO A 1 134 ? -8.097 -2.811 -0.559 1.00 89.50 134 PRO A N 1
ATOM 1072 C CA . PRO A 1 134 ? -7.021 -3.410 -1.358 1.00 89.50 134 PRO A CA 1
ATOM 1073 C C . PRO A 1 134 ? -7.075 -3.089 -2.861 1.00 89.50 134 PRO A C 1
ATOM 1075 O O . PRO A 1 134 ? -6.068 -3.191 -3.551 1.00 89.50 134 PRO A O 1
ATOM 1078 N N . ARG A 1 135 ? -8.247 -2.719 -3.396 1.00 89.06 135 ARG A N 1
ATOM 1079 C CA . ARG A 1 135 ? -8.431 -2.395 -4.826 1.00 89.06 135 ARG A CA 1
ATOM 1080 C C . ARG A 1 135 ? -8.420 -0.901 -5.134 1.00 89.06 135 ARG A C 1
ATOM 1082 O O . ARG A 1 135 ? -8.382 -0.533 -6.302 1.00 89.06 135 ARG A O 1
ATOM 1089 N N . SER A 1 136 ? -8.532 -0.057 -4.113 1.00 91.38 136 SER A N 1
ATOM 1090 C CA . SER A 1 136 ? -8.711 1.391 -4.278 1.00 91.38 136 SER A CA 1
ATOM 1091 C C . SER A 1 136 ? -7.634 2.202 -3.578 1.00 91.38 136 SER A C 1
ATOM 1093 O O . SER A 1 136 ? -7.713 3.419 -3.608 1.00 91.38 136 SER A O 1
ATOM 1095 N N . PHE A 1 137 ? -6.659 1.552 -2.948 1.00 93.75 137 PHE A N 1
ATOM 1096 C CA . PHE A 1 137 ? -5.524 2.204 -2.323 1.00 93.75 137 PHE A CA 1
ATOM 1097 C C . PHE A 1 137 ? -4.230 1.584 -2.835 1.00 93.75 137 PHE A C 1
ATOM 1099 O O . PHE A 1 137 ? -4.070 0.364 -2.838 1.00 93.75 137 PHE A O 1
ATOM 1106 N N . MET A 1 138 ? -3.313 2.442 -3.265 1.00 91.75 138 MET A N 1
ATOM 1107 C CA . MET A 1 138 ? -1.988 2.063 -3.724 1.00 91.75 138 MET A CA 1
ATOM 1108 C C . MET A 1 138 ? -0.969 2.681 -2.774 1.00 91.75 138 MET A C 1
ATOM 1110 O O . MET A 1 138 ? -0.578 3.828 -2.942 1.00 91.75 138 MET A O 1
ATOM 1114 N N . SER A 1 139 ? -0.578 1.920 -1.755 1.00 93.62 139 SER A N 1
ATOM 1115 C CA . SER A 1 139 ? 0.336 2.414 -0.726 1.00 93.62 139 SER A CA 1
ATOM 1116 C C . SER A 1 139 ? 1.721 2.696 -1.300 1.00 93.62 139 SER A C 1
ATOM 1118 O O . SER A 1 139 ? 2.394 1.780 -1.789 1.00 93.62 139 SER A O 1
ATOM 1120 N N . SER A 1 140 ? 2.174 3.938 -1.151 1.00 92.69 140 SER A N 1
ATOM 1121 C CA . SER A 1 140 ? 3.550 4.350 -1.432 1.00 92.69 140 SER A CA 1
ATOM 1122 C C . SER A 1 140 ? 4.589 3.485 -0.708 1.00 92.69 140 SER A C 1
ATOM 1124 O O . SER A 1 140 ? 5.545 3.002 -1.321 1.00 92.69 140 SER A O 1
ATOM 1126 N N . VAL A 1 141 ? 4.342 3.186 0.571 1.00 93.88 141 VAL A N 1
ATOM 1127 C CA . VAL A 1 141 ? 5.188 2.333 1.420 1.00 93.88 141 VAL A CA 1
ATOM 1128 C C . VAL A 1 141 ? 5.277 0.901 0.884 1.00 93.88 141 VAL A C 1
ATOM 1130 O O . VAL A 1 141 ? 6.376 0.373 0.695 1.00 93.88 141 VAL A O 1
ATOM 1133 N N . LEU A 1 142 ? 4.134 0.256 0.617 1.00 94.69 142 LEU A N 1
ATOM 1134 C CA . LEU A 1 142 ? 4.108 -1.150 0.193 1.00 94.69 142 LEU A CA 1
ATOM 1135 C C . LEU A 1 142 ? 4.665 -1.327 -1.224 1.00 94.69 142 LEU A C 1
ATOM 1137 O O . LEU A 1 142 ? 5.358 -2.315 -1.490 1.00 94.69 142 LEU A O 1
ATOM 1141 N N . VAL A 1 143 ? 4.384 -0.379 -2.127 1.00 94.19 143 VAL A N 1
ATOM 1142 C CA . VAL A 1 143 ? 4.948 -0.359 -3.485 1.00 94.19 143 VAL A CA 1
ATOM 1143 C C . VAL A 1 143 ? 6.457 -0.154 -3.426 1.00 94.19 143 VAL A C 1
ATOM 1145 O O . VAL A 1 143 ? 7.183 -0.934 -4.038 1.00 94.19 143 VAL A O 1
ATOM 1148 N N . GLY A 1 144 ? 6.943 0.813 -2.645 1.00 91.62 144 GLY A N 1
ATOM 1149 C CA . GLY A 1 144 ? 8.375 1.069 -2.488 1.00 91.62 144 GLY A CA 1
ATOM 1150 C C . GLY A 1 144 ? 9.142 -0.129 -1.956 1.00 91.62 144 GLY A C 1
ATOM 1151 O O . GLY A 1 144 ? 10.149 -0.537 -2.538 1.00 91.62 144 GLY A O 1
ATOM 1152 N N . LEU A 1 145 ? 8.620 -0.759 -0.902 1.00 92.88 145 LEU A N 1
ATOM 1153 C CA . LEU A 1 145 ? 9.218 -1.965 -0.342 1.00 92.88 145 LEU A CA 1
ATOM 1154 C C . LEU A 1 145 ? 9.220 -3.117 -1.359 1.00 92.88 145 LEU A C 1
ATOM 1156 O O . LEU A 1 145 ? 10.232 -3.801 -1.514 1.00 92.88 145 LEU A O 1
ATOM 1160 N N . GLY A 1 146 ? 8.122 -3.297 -2.101 1.00 93.62 146 GLY A N 1
ATOM 1161 C CA . GLY A 1 146 ? 8.024 -4.307 -3.155 1.00 93.62 146 GLY A CA 1
ATOM 1162 C C . GLY A 1 146 ? 9.027 -4.086 -4.293 1.00 93.62 146 GLY A C 1
ATOM 1163 O O . GLY A 1 146 ? 9.722 -5.014 -4.704 1.00 93.62 146 GLY A O 1
ATOM 1164 N N . VAL A 1 147 ? 9.158 -2.847 -4.770 1.00 91.94 147 VAL A N 1
ATOM 1165 C CA . VAL A 1 147 ? 10.108 -2.469 -5.829 1.00 91.94 147 VAL A CA 1
ATOM 1166 C C . VAL A 1 147 ? 11.550 -2.658 -5.366 1.00 91.94 147 VAL A C 1
ATOM 1168 O O . VAL A 1 147 ? 12.345 -3.248 -6.096 1.00 91.94 147 VAL A O 1
ATOM 1171 N N . MET A 1 148 ? 11.885 -2.240 -4.144 1.00 91.00 148 MET A N 1
ATOM 1172 C CA . MET A 1 148 ? 13.225 -2.414 -3.582 1.00 91.00 148 MET A CA 1
ATOM 1173 C C . MET A 1 148 ? 13.602 -3.898 -3.469 1.00 91.00 148 MET A C 1
ATOM 1175 O O . MET A 1 148 ? 14.702 -4.296 -3.855 1.00 91.00 148 MET A O 1
ATOM 1179 N N . ILE A 1 149 ? 12.693 -4.741 -2.969 1.00 91.56 149 ILE A N 1
ATOM 1180 C CA . ILE A 1 149 ? 12.926 -6.189 -2.864 1.00 91.56 149 ILE A CA 1
ATOM 1181 C C . ILE A 1 149 ? 13.054 -6.816 -4.253 1.00 91.56 149 ILE A C 1
ATOM 1183 O O . ILE A 1 149 ? 13.943 -7.641 -4.469 1.00 91.56 149 ILE A O 1
ATOM 1187 N N . TYR A 1 150 ? 12.213 -6.401 -5.205 1.00 91.12 150 TYR A N 1
ATOM 1188 C CA . TYR A 1 150 ? 12.296 -6.858 -6.589 1.00 91.12 150 TYR A CA 1
ATOM 1189 C C . TYR A 1 150 ? 13.657 -6.534 -7.208 1.00 91.12 150 TYR A C 1
ATOM 1191 O O . TYR A 1 150 ? 14.297 -7.425 -7.757 1.00 91.12 150 TYR A O 1
ATOM 1199 N N . GLN A 1 151 ? 14.127 -5.292 -7.078 1.00 86.62 151 GLN A N 1
ATOM 1200 C CA . GLN A 1 151 ? 15.418 -4.863 -7.619 1.00 86.62 151 GLN A CA 1
ATOM 1201 C C . GLN A 1 151 ? 16.597 -5.575 -6.951 1.00 86.62 151 GLN A C 1
ATOM 1203 O O . GLN A 1 151 ? 17.558 -5.927 -7.626 1.00 86.62 151 GLN A O 1
ATOM 1208 N N . LYS A 1 152 ? 16.523 -5.815 -5.637 1.00 88.38 152 LYS A N 1
ATOM 1209 C CA . LYS A 1 152 ? 17.630 -6.407 -4.878 1.00 88.38 152 LYS A CA 1
ATOM 1210 C C . LYS A 1 152 ? 17.758 -7.919 -5.048 1.00 88.38 152 LYS A C 1
ATOM 1212 O O . LYS A 1 152 ? 18.871 -8.433 -5.054 1.00 88.38 152 LYS A O 1
ATOM 1217 N N . PHE A 1 153 ? 16.638 -8.635 -5.134 1.00 86.75 153 PHE A N 1
ATOM 1218 C CA . PHE A 1 153 ? 16.635 -10.102 -5.102 1.00 86.75 153 PHE A CA 1
ATOM 1219 C C . PHE A 1 153 ? 16.117 -10.753 -6.384 1.00 86.75 153 PHE A C 1
ATOM 1221 O O . PHE A 1 153 ? 16.267 -11.963 -6.532 1.00 86.75 153 PHE A O 1
ATOM 1228 N N . ALA A 1 154 ? 15.454 -9.999 -7.269 1.00 83.12 154 ALA A N 1
ATOM 1229 C CA . ALA A 1 154 ? 14.810 -10.493 -8.491 1.00 83.12 154 ALA A CA 1
ATOM 1230 C C . ALA A 1 154 ? 13.897 -11.727 -8.284 1.00 83.12 154 ALA A C 1
ATOM 1232 O O . ALA A 1 154 ? 13.594 -12.462 -9.224 1.00 83.12 154 ALA A O 1
ATOM 1233 N N . SER A 1 155 ? 13.430 -11.962 -7.051 1.00 86.00 155 SER A N 1
ATOM 1234 C CA . SER A 1 155 ? 12.713 -13.177 -6.663 1.00 86.00 155 SER A CA 1
ATOM 1235 C C . SER A 1 155 ? 11.211 -12.939 -6.617 1.00 86.00 155 SER A C 1
ATOM 1237 O O . SER A 1 155 ? 10.697 -12.252 -5.732 1.00 86.00 155 SER A O 1
ATOM 1239 N N . LYS A 1 156 ? 10.492 -13.567 -7.554 1.00 91.38 156 LYS A N 1
ATOM 1240 C CA . LYS A 1 156 ? 9.025 -13.580 -7.564 1.00 91.38 156 LYS A CA 1
ATOM 1241 C C . LYS A 1 156 ? 8.455 -14.248 -6.312 1.00 91.38 156 LYS A C 1
ATOM 1243 O O . LYS A 1 156 ? 7.586 -13.676 -5.670 1.00 91.38 156 LYS A O 1
ATOM 1248 N N . ASN A 1 157 ? 8.983 -15.413 -5.935 1.00 93.31 157 ASN A N 1
ATOM 1249 C CA . ASN A 1 157 ? 8.466 -16.185 -4.801 1.00 93.31 157 ASN A CA 1
ATOM 1250 C C . ASN A 1 157 ? 8.550 -15.402 -3.486 1.00 93.31 157 ASN A C 1
ATOM 1252 O O . ASN A 1 157 ? 7.616 -15.438 -2.693 1.00 93.31 157 ASN A O 1
ATOM 1256 N N . LEU A 1 158 ? 9.648 -14.671 -3.268 1.00 92.44 158 LEU A N 1
ATOM 1257 C CA . LEU A 1 158 ? 9.810 -13.841 -2.075 1.00 92.44 158 LEU A CA 1
ATOM 1258 C C . LEU A 1 158 ? 8.743 -12.739 -2.011 1.00 92.44 158 LEU A C 1
ATOM 1260 O O . LEU A 1 158 ? 8.111 -12.551 -0.974 1.00 92.44 158 LEU A O 1
ATOM 1264 N N . LEU A 1 159 ? 8.521 -12.040 -3.125 1.00 94.06 159 LEU A N 1
ATOM 1265 C CA . LEU A 1 159 ? 7.496 -10.999 -3.223 1.00 94.06 159 LEU A CA 1
ATOM 1266 C C . LEU A 1 159 ? 6.083 -11.551 -3.071 1.00 94.06 159 LEU A C 1
ATOM 1268 O O . LEU A 1 159 ? 5.260 -10.938 -2.397 1.00 94.06 159 LEU A O 1
ATOM 1272 N N . ASP A 1 160 ? 5.797 -12.711 -3.653 1.00 94.19 160 ASP A N 1
ATOM 1273 C CA . ASP A 1 160 ? 4.490 -13.348 -3.523 1.00 94.19 160 ASP A CA 1
ATOM 1274 C C . ASP A 1 160 ? 4.227 -13.749 -2.060 1.00 94.19 160 ASP A C 1
ATOM 1276 O O . ASP A 1 160 ? 3.148 -13.481 -1.540 1.00 94.19 160 ASP A O 1
ATOM 1280 N N . VAL A 1 161 ? 5.220 -14.288 -1.339 1.00 95.88 161 VAL A N 1
ATOM 1281 C CA . VAL A 1 161 ? 5.089 -14.586 0.102 1.00 95.88 161 VAL A CA 1
ATOM 1282 C C . VAL A 1 161 ? 4.819 -13.318 0.915 1.00 95.88 161 VAL A C 1
ATOM 1284 O O . VAL A 1 161 ? 3.878 -13.285 1.705 1.00 95.88 161 VAL A O 1
ATOM 1287 N N . LEU A 1 162 ? 5.611 -12.261 0.720 1.00 95.44 162 LEU A N 1
ATOM 1288 C CA . LEU A 1 162 ? 5.479 -11.028 1.502 1.00 95.44 162 LEU A CA 1
ATOM 1289 C C . LEU A 1 162 ? 4.193 -10.256 1.189 1.00 95.44 162 LEU A C 1
ATOM 1291 O O . LEU A 1 162 ? 3.562 -9.715 2.098 1.00 95.44 162 LEU A O 1
ATOM 1295 N N . SER A 1 163 ? 3.775 -10.235 -0.075 1.00 95.06 163 SER A N 1
ATOM 1296 C CA . SER A 1 163 ? 2.518 -9.601 -0.476 1.00 95.06 163 SER A CA 1
ATOM 1297 C C . SER A 1 163 ? 1.297 -10.373 0.015 1.00 95.06 163 SER A C 1
ATOM 1299 O O . SER A 1 163 ? 0.333 -9.750 0.453 1.00 95.06 163 SER A O 1
ATOM 1301 N N . ASN A 1 164 ? 1.355 -11.708 0.066 1.00 94.12 164 ASN A N 1
ATOM 1302 C CA . ASN A 1 164 ? 0.301 -12.524 0.677 1.00 94.12 164 ASN A CA 1
ATOM 1303 C C . ASN A 1 164 ? 0.177 -12.300 2.194 1.00 94.12 164 ASN A C 1
ATOM 1305 O O . ASN A 1 164 ? -0.912 -12.447 2.743 1.00 94.12 164 ASN A O 1
ATOM 1309 N N . LEU A 1 165 ? 1.262 -11.908 2.869 1.00 93.94 165 LEU A N 1
ATOM 1310 C CA . LEU A 1 165 ? 1.237 -11.465 4.269 1.00 93.94 165 LEU A CA 1
ATOM 1311 C C . LEU A 1 165 ? 0.773 -10.005 4.434 1.00 93.94 165 LEU A C 1
ATOM 1313 O O . LEU A 1 165 ? 0.655 -9.526 5.559 1.00 93.94 165 LEU A O 1
ATOM 1317 N N . GLY A 1 166 ? 0.533 -9.286 3.334 1.00 92.69 166 GLY A N 1
ATOM 1318 C CA . GLY A 1 166 ? 0.140 -7.877 3.334 1.00 92.69 166 GLY A CA 1
ATOM 1319 C C . GLY A 1 166 ? 1.287 -6.894 3.583 1.00 92.69 166 GLY A C 1
ATOM 1320 O O . GLY A 1 166 ? 1.024 -5.714 3.765 1.00 92.69 166 GLY A O 1
ATOM 1321 N N . ILE A 1 167 ? 2.545 -7.347 3.586 1.00 93.56 167 ILE A N 1
ATOM 1322 C CA . ILE A 1 167 ? 3.719 -6.534 3.961 1.00 93.56 167 ILE A CA 1
ATOM 1323 C C . ILE A 1 167 ? 4.242 -5.703 2.782 1.00 93.56 167 ILE A C 1
ATOM 1325 O O . ILE A 1 167 ? 4.857 -4.658 2.981 1.00 93.56 167 ILE A O 1
ATOM 1329 N N . THR A 1 168 ? 4.021 -6.154 1.547 1.00 95.00 168 THR A N 1
ATOM 1330 C CA . THR A 1 168 ? 4.508 -5.483 0.332 1.00 95.00 168 THR A CA 1
ATOM 1331 C C . THR A 1 168 ? 3.459 -5.483 -0.764 1.00 95.00 168 THR A C 1
ATOM 1333 O O . THR A 1 168 ? 2.512 -6.269 -0.749 1.00 95.00 168 THR A O 1
ATOM 1336 N N . ALA A 1 169 ? 3.667 -4.649 -1.780 1.00 93.88 169 ALA A N 1
ATOM 1337 C CA . ALA A 1 169 ? 2.959 -4.795 -3.040 1.00 93.88 169 ALA A CA 1
ATOM 1338 C C . ALA A 1 169 ? 3.314 -6.130 -3.720 1.00 93.88 169 ALA A C 1
ATOM 1340 O O . ALA A 1 169 ? 4.366 -6.726 -3.461 1.00 93.88 169 ALA A O 1
ATOM 1341 N N . SER A 1 170 ? 2.424 -6.596 -4.597 1.00 93.81 170 SER A N 1
ATOM 1342 C CA . SER A 1 170 ? 2.635 -7.830 -5.360 1.00 93.81 170 SER A CA 1
ATOM 1343 C C . SER A 1 170 ? 3.792 -7.702 -6.353 1.00 93.81 170 SER A C 1
ATOM 1345 O O . SER A 1 170 ? 4.136 -6.604 -6.799 1.00 93.81 170 SER A O 1
ATOM 1347 N N . TYR A 1 171 ? 4.334 -8.842 -6.784 1.00 92.94 171 TYR A N 1
ATOM 1348 C CA . TYR A 1 171 ? 5.332 -8.890 -7.854 1.00 92.94 171 TYR A CA 1
ATOM 1349 C C . TYR A 1 171 ? 4.869 -8.164 -9.129 1.00 92.94 171 TYR A C 1
ATOM 1351 O O . TYR A 1 171 ? 5.632 -7.426 -9.754 1.00 92.94 171 TYR A O 1
ATOM 1359 N N . ASN A 1 172 ? 3.598 -8.338 -9.504 1.00 92.62 172 ASN A N 1
ATOM 1360 C CA . ASN A 1 172 ? 3.024 -7.682 -10.678 1.00 92.62 172 ASN A CA 1
ATOM 1361 C C . ASN A 1 172 ? 2.957 -6.164 -10.508 1.00 92.62 172 ASN A C 1
ATOM 1363 O O . ASN A 1 172 ? 3.276 -5.441 -11.446 1.00 92.62 172 ASN A O 1
ATOM 1367 N N . GLU A 1 173 ? 2.584 -5.683 -9.324 1.00 93.19 173 GLU A N 1
ATOM 1368 C CA . GLU A 1 173 ? 2.517 -4.251 -9.031 1.00 93.19 173 GLU A CA 1
ATOM 1369 C C . GLU A 1 173 ? 3.913 -3.609 -9.061 1.00 93.19 173 GLU A C 1
ATOM 1371 O O . GLU A 1 173 ? 4.095 -2.564 -9.681 1.00 93.19 173 GLU A O 1
ATOM 1376 N N . ALA A 1 174 ? 4.926 -4.275 -8.494 1.00 92.81 174 ALA A N 1
ATOM 1377 C CA . ALA A 1 174 ? 6.314 -3.816 -8.568 1.00 92.81 174 ALA A CA 1
ATOM 1378 C C . ALA A 1 174 ? 6.820 -3.736 -10.023 1.00 92.81 174 ALA A C 1
ATOM 1380 O O . ALA A 1 174 ? 7.481 -2.770 -10.410 1.00 92.81 174 ALA A O 1
ATOM 1381 N N . ARG A 1 175 ? 6.470 -4.718 -10.866 1.00 92.06 175 ARG A N 1
ATOM 1382 C CA . ARG A 1 175 ? 6.791 -4.683 -12.302 1.00 92.06 175 ARG A CA 1
ATOM 1383 C C . ARG A 1 175 ? 6.045 -3.582 -13.046 1.00 92.06 175 ARG A C 1
ATOM 1385 O O . ARG A 1 175 ? 6.655 -2.922 -13.883 1.00 92.06 175 ARG A O 1
ATOM 1392 N N . LEU A 1 176 ? 4.759 -3.386 -12.753 1.00 92.94 176 LEU A N 1
ATOM 1393 C CA . LEU A 1 176 ? 3.960 -2.309 -13.337 1.00 92.94 176 LEU A CA 1
ATOM 1394 C C . LEU A 1 176 ? 4.560 -0.949 -13.007 1.00 92.94 176 LEU A C 1
ATOM 1396 O O . LEU A 1 176 ? 4.693 -0.142 -13.920 1.00 92.94 176 LEU A O 1
ATOM 1400 N N . TYR A 1 177 ? 4.978 -0.719 -11.761 1.00 91.69 177 TYR A N 1
ATOM 1401 C CA . TYR A 1 177 ? 5.675 0.503 -11.365 1.00 91.69 177 TYR A CA 1
ATOM 1402 C C . TYR A 1 177 ? 6.908 0.744 -12.245 1.00 91.69 177 TYR A C 1
ATOM 1404 O O . TYR A 1 177 ? 6.984 1.748 -12.952 1.00 91.69 177 TYR A O 1
ATOM 1412 N N . ILE A 1 178 ? 7.834 -0.220 -12.292 1.00 88.81 178 ILE A N 1
ATOM 1413 C CA . ILE A 1 178 ? 9.089 -0.086 -13.049 1.00 88.81 178 ILE A CA 1
ATOM 1414 C C . ILE A 1 178 ? 8.815 0.165 -14.534 1.00 88.81 178 ILE A C 1
ATOM 1416 O O . ILE A 1 178 ? 9.364 1.093 -15.121 1.00 88.81 178 ILE A O 1
ATOM 1420 N N . GLN A 1 179 ? 7.939 -0.632 -15.145 1.00 88.88 179 GLN A N 1
ATOM 1421 C CA . GLN A 1 179 ? 7.621 -0.497 -16.564 1.00 88.88 179 GLN A CA 1
ATOM 1422 C C . GLN A 1 179 ? 6.881 0.808 -16.875 1.00 88.88 179 GLN A C 1
ATOM 1424 O O . GLN A 1 179 ? 7.138 1.406 -17.916 1.00 88.88 179 GLN A O 1
ATOM 1429 N N . SER A 1 180 ? 6.009 1.280 -15.980 1.00 90.06 180 SER A N 1
ATOM 1430 C CA . SER A 1 180 ? 5.320 2.567 -16.146 1.00 90.06 180 SER A CA 1
ATOM 1431 C C . SER A 1 180 ? 6.325 3.714 -16.169 1.00 90.06 180 SER A C 1
ATOM 1433 O O . SER A 1 180 ? 6.237 4.582 -17.032 1.00 90.06 180 SER A O 1
ATOM 1435 N N . HIS A 1 181 ? 7.332 3.684 -15.292 1.00 84.94 181 HIS A N 1
ATOM 1436 C CA . HIS A 1 181 ? 8.406 4.677 -15.311 1.00 84.94 181 HIS A CA 1
ATOM 1437 C C . HIS A 1 181 ? 9.316 4.555 -16.543 1.00 84.94 181 HIS A C 1
ATOM 1439 O O . HIS A 1 181 ? 9.701 5.578 -17.094 1.00 84.94 181 HIS A O 1
ATOM 1445 N N . ILE A 1 182 ? 9.611 3.346 -17.033 1.00 81.75 182 ILE A N 1
ATOM 1446 C CA . ILE A 1 182 ? 10.388 3.166 -18.275 1.00 81.75 182 ILE A CA 1
ATOM 1447 C C . ILE A 1 182 ? 9.649 3.761 -19.483 1.00 81.75 182 ILE A C 1
ATOM 1449 O O . ILE A 1 182 ? 10.256 4.437 -20.307 1.00 81.75 182 ILE A O 1
ATOM 1453 N N . VAL A 1 183 ? 8.341 3.510 -19.592 1.00 81.75 183 VAL A N 1
ATOM 1454 C CA . VAL A 1 183 ? 7.542 3.887 -20.768 1.00 81.75 183 VAL A CA 1
ATOM 1455 C C . VAL A 1 183 ? 7.135 5.355 -20.747 1.00 81.75 183 VAL A C 1
ATOM 1457 O O . VAL A 1 183 ? 7.214 6.030 -21.769 1.00 81.75 183 VAL A O 1
ATOM 1460 N N . CYS A 1 184 ? 6.665 5.856 -19.604 1.00 75.56 184 CYS A N 1
ATOM 1461 C CA . CYS A 1 184 ? 6.154 7.221 -19.503 1.00 75.56 184 CYS A CA 1
ATOM 1462 C C . CYS A 1 184 ? 7.250 8.255 -19.237 1.00 75.56 184 CYS A C 1
ATOM 1464 O O . CYS A 1 184 ? 7.006 9.439 -19.434 1.00 75.56 184 CYS A O 1
ATOM 1466 N N . ASN A 1 185 ? 8.422 7.825 -18.766 1.00 65.69 185 ASN A N 1
ATOM 1467 C CA . ASN A 1 185 ? 9.372 8.697 -18.084 1.00 65.69 185 ASN A CA 1
ATOM 1468 C C . ASN A 1 185 ? 10.816 8.443 -18.541 1.00 65.69 185 ASN A C 1
ATOM 1470 O O . ASN A 1 185 ? 11.743 8.322 -17.734 1.00 65.69 185 ASN A O 1
ATOM 1474 N N . ALA A 1 186 ? 11.021 8.366 -19.860 1.00 64.06 186 ALA A N 1
ATOM 1475 C CA . ALA A 1 186 ? 12.362 8.462 -20.422 1.00 64.06 186 ALA A CA 1
ATOM 1476 C C . ALA A 1 186 ? 12.968 9.794 -19.956 1.00 64.06 186 ALA A C 1
ATOM 1478 O O . ALA A 1 186 ? 12.451 10.857 -20.303 1.00 64.06 186 ALA A O 1
ATOM 1479 N N . LYS A 1 187 ? 14.015 9.732 -19.119 1.00 66.50 187 LYS A N 1
ATOM 1480 C CA . LYS A 1 187 ? 14.669 10.927 -18.576 1.00 66.50 187 LYS A CA 1
ATOM 1481 C C . LYS A 1 187 ? 15.036 11.859 -19.728 1.00 66.50 187 LYS A C 1
ATOM 1483 O O . LYS A 1 187 ? 15.816 11.484 -20.603 1.00 66.50 187 LYS A O 1
ATOM 1488 N N . LYS A 1 188 ? 14.466 13.061 -19.723 1.00 71.06 188 LYS A N 1
ATOM 1489 C CA . LYS A 1 188 ? 14.802 14.101 -20.689 1.00 71.06 188 LYS A CA 1
ATOM 1490 C C . LYS A 1 188 ? 16.035 14.834 -20.188 1.00 71.06 188 LYS A C 1
ATOM 1492 O O . LYS A 1 188 ? 16.107 15.226 -19.023 1.00 71.06 188 LYS A O 1
ATOM 1497 N N . PHE A 1 189 ? 17.016 14.964 -21.066 1.00 70.44 189 PHE A N 1
ATOM 1498 C CA . PHE A 1 189 ? 18.198 15.765 -20.798 1.00 70.44 189 PHE A CA 1
ATOM 1499 C C . PHE A 1 189 ? 17.860 17.235 -21.019 1.00 70.44 189 PHE A C 1
ATOM 1501 O O . PHE A 1 189 ? 17.156 17.571 -21.974 1.00 70.44 189 PHE A O 1
ATOM 1508 N N . LEU A 1 190 ? 18.397 18.109 -20.170 1.00 73.56 190 LEU A N 1
ATOM 1509 C CA . LEU A 1 190 ? 18.389 19.539 -20.449 1.00 73.56 190 LEU A CA 1
ATOM 1510 C C . LEU A 1 190 ? 19.182 19.833 -21.735 1.00 73.56 190 LEU A C 1
ATOM 1512 O O . LEU A 1 190 ? 20.026 19.049 -22.180 1.00 73.56 190 LEU A O 1
ATOM 1516 N N . HIS A 1 191 ? 18.918 20.983 -22.351 1.00 63.78 191 HIS A N 1
ATOM 1517 C CA . HIS A 1 191 ? 19.678 21.416 -23.523 1.00 63.78 191 HIS A CA 1
ATOM 1518 C C . HIS A 1 191 ? 21.158 21.631 -23.147 1.00 63.78 191 HIS A C 1
ATOM 1520 O O . HIS A 1 191 ? 21.456 22.170 -22.084 1.00 63.78 191 HIS A O 1
ATOM 1526 N N . ASN A 1 192 ? 22.080 21.242 -24.040 1.00 66.31 192 ASN A N 1
ATOM 1527 C CA . ASN A 1 192 ? 23.543 21.356 -23.885 1.00 66.31 192 ASN A CA 1
ATOM 1528 C C . ASN A 1 192 ? 24.185 20.465 -22.804 1.00 66.31 192 ASN A C 1
ATOM 1530 O O . ASN A 1 192 ? 25.215 20.821 -22.233 1.00 66.31 192 ASN A O 1
ATOM 1534 N N . VAL A 1 193 ? 23.621 19.285 -22.544 1.00 64.69 193 VAL A N 1
ATOM 1535 C CA . VAL A 1 193 ? 24.245 18.302 -21.649 1.00 64.69 193 VAL A CA 1
ATOM 1536 C C . VAL A 1 193 ? 25.309 17.498 -22.394 1.00 64.69 193 VAL A C 1
ATOM 1538 O O . VAL A 1 193 ? 25.050 16.901 -23.439 1.00 64.69 193 VAL A O 1
ATOM 1541 N N . TRP A 1 194 ? 26.511 17.448 -21.822 1.00 61.44 194 TRP A N 1
ATOM 1542 C CA . TRP A 1 194 ? 27.565 16.545 -22.271 1.00 61.44 194 TRP A CA 1
ATOM 1543 C C . TRP A 1 194 ? 27.367 15.162 -21.644 1.00 61.44 194 TRP A C 1
ATOM 1545 O O . TRP A 1 194 ? 27.412 15.009 -20.421 1.00 61.44 194 TRP A O 1
ATOM 1555 N N . ILE A 1 195 ? 27.172 14.147 -22.486 1.00 63.53 195 ILE A N 1
ATOM 1556 C CA . ILE A 1 195 ? 26.994 12.755 -22.067 1.00 63.53 195 ILE A CA 1
ATOM 1557 C C . ILE A 1 195 ? 28.246 11.965 -22.441 1.00 63.53 195 ILE A C 1
ATOM 1559 O O . ILE A 1 195 ? 28.643 11.952 -23.606 1.00 63.53 195 ILE A O 1
ATOM 1563 N N . HIS A 1 196 ? 28.851 11.279 -21.470 1.00 64.12 196 HIS A N 1
ATOM 1564 C CA . HIS A 1 196 ? 29.933 10.337 -21.726 1.00 64.12 196 HIS A CA 1
ATOM 1565 C C . HIS A 1 196 ? 29.482 8.920 -21.368 1.00 64.12 196 HIS A C 1
ATOM 1567 O O . HIS A 1 196 ? 28.947 8.675 -20.289 1.00 64.12 196 HIS A O 1
ATOM 1573 N N . PHE A 1 197 ? 29.692 7.974 -22.277 1.00 65.62 197 PHE A N 1
ATOM 1574 C CA . PHE A 1 197 ? 29.473 6.558 -21.998 1.00 65.62 197 PHE A CA 1
ATOM 1575 C C . PHE A 1 197 ? 30.821 5.944 -21.656 1.00 65.62 197 PHE A C 1
ATOM 1577 O O . PHE A 1 197 ? 31.713 5.905 -22.502 1.00 65.62 197 PHE A O 1
ATOM 1584 N N . GLY A 1 198 ? 30.973 5.515 -20.409 1.00 63.69 198 GLY A N 1
ATOM 1585 C CA . GLY A 1 198 ? 32.149 4.791 -19.956 1.00 63.69 198 GLY A CA 1
ATOM 1586 C C . GLY A 1 198 ? 31.779 3.326 -19.825 1.00 63.69 198 GLY A C 1
ATOM 1587 O O . GLY A 1 198 ? 30.773 2.982 -19.211 1.00 63.69 198 GLY A O 1
ATOM 1588 N N . PHE A 1 199 ? 32.573 2.466 -20.435 1.00 63.81 199 PHE A N 1
ATOM 1589 C CA . PHE A 1 199 ? 32.398 1.027 -20.331 1.00 63.81 199 PHE A CA 1
ATOM 1590 C C . PHE A 1 199 ? 33.461 0.514 -19.375 1.00 63.81 199 PHE A C 1
ATOM 1592 O O . PHE A 1 199 ? 34.644 0.783 -19.585 1.00 63.81 199 PHE A O 1
ATOM 1599 N N . ASP A 1 200 ? 33.029 -0.189 -18.336 1.00 63.22 200 ASP A N 1
ATOM 1600 C CA . ASP A 1 200 ? 33.925 -0.872 -17.410 1.00 63.22 200 ASP A CA 1
ATOM 1601 C C . ASP A 1 200 ? 33.557 -2.359 -17.351 1.00 63.22 200 ASP A C 1
ATOM 1603 O O . ASP A 1 200 ? 32.490 -2.787 -17.806 1.00 63.22 200 ASP A O 1
ATOM 1607 N N . ASN A 1 201 ? 34.460 -3.178 -16.831 1.00 61.38 201 ASN A N 1
ATOM 1608 C CA . ASN A 1 201 ? 34.175 -4.583 -16.604 1.00 61.38 201 ASN A CA 1
ATOM 1609 C C . ASN A 1 201 ? 33.077 -4.716 -15.542 1.00 61.38 201 ASN A C 1
ATOM 1611 O O . ASN A 1 201 ? 33.153 -4.136 -14.462 1.00 61.38 201 ASN A O 1
ATOM 1615 N N . ALA A 1 202 ? 32.047 -5.506 -15.836 1.00 58.09 202 ALA A N 1
ATOM 1616 C CA . ALA A 1 202 ? 31.063 -5.878 -14.838 1.00 58.09 202 ALA A CA 1
ATOM 1617 C C . ALA A 1 202 ? 31.704 -6.919 -13.913 1.00 58.09 202 ALA A C 1
ATOM 1619 O O . ALA A 1 202 ? 31.849 -8.085 -14.285 1.00 58.09 202 ALA A O 1
ATOM 1620 N N . ASP A 1 203 ? 32.056 -6.523 -12.692 1.00 53.41 203 ASP A N 1
ATOM 1621 C CA . ASP A 1 203 ? 32.662 -7.400 -11.677 1.00 53.41 203 ASP A CA 1
ATOM 1622 C C . ASP A 1 203 ? 31.693 -8.459 -11.101 1.00 53.41 203 ASP A C 1
ATOM 1624 O O . ASP A 1 203 ? 31.929 -9.031 -10.037 1.00 53.41 203 ASP A O 1
ATOM 1628 N N . PHE A 1 204 ? 30.603 -8.774 -11.809 1.00 50.72 204 PHE A N 1
ATOM 1629 C CA . PHE A 1 204 ? 29.697 -9.873 -11.488 1.00 50.72 204 PHE A CA 1
ATOM 1630 C C . PHE A 1 204 ? 29.940 -11.066 -12.425 1.00 50.72 204 PHE A C 1
ATOM 1632 O O . PHE A 1 204 ? 29.131 -11.315 -13.326 1.00 50.72 204 PHE A O 1
ATOM 1639 N N . PRO A 1 205 ? 31.002 -11.871 -12.234 1.00 47.31 205 PRO A N 1
ATOM 1640 C CA . PRO A 1 205 ? 31.036 -13.187 -12.839 1.00 47.31 205 PRO A CA 1
ATOM 1641 C C . PRO A 1 205 ? 29.961 -14.028 -12.143 1.00 47.31 205 PRO A C 1
ATOM 1643 O O . PRO A 1 205 ? 30.174 -14.585 -11.066 1.00 47.31 205 PRO A O 1
ATOM 1646 N N . VAL A 1 206 ? 28.775 -14.125 -12.743 1.00 45.09 206 VAL A N 1
ATOM 1647 C CA . VAL A 1 206 ? 27.835 -15.183 -12.373 1.00 45.09 206 VAL A CA 1
ATOM 1648 C C . VAL A 1 206 ? 28.559 -16.493 -12.669 1.00 45.09 206 VAL A C 1
ATOM 1650 O O . VAL A 1 206 ? 28.920 -16.754 -13.818 1.00 45.09 206 VAL A O 1
ATOM 1653 N N . GLN A 1 207 ? 28.839 -17.287 -11.631 1.00 44.28 207 GLN A N 1
ATOM 1654 C CA . GLN A 1 207 ? 29.415 -18.621 -11.786 1.00 44.28 207 GLN A CA 1
ATOM 1655 C C . GLN A 1 207 ? 28.620 -19.386 -12.848 1.00 44.28 207 GLN A C 1
ATOM 1657 O O . GLN A 1 207 ? 27.423 -19.632 -12.684 1.00 44.28 207 GLN A O 1
ATOM 1662 N N . SER A 1 208 ? 29.282 -19.783 -13.935 1.00 46.66 208 SER A N 1
ATOM 1663 C CA . SER A 1 208 ? 28.717 -20.779 -14.830 1.00 46.66 208 SER A CA 1
ATOM 1664 C C . SER A 1 208 ? 28.622 -22.086 -14.043 1.00 46.66 208 SER A C 1
ATOM 1666 O O . SER A 1 208 ? 29.619 -22.628 -13.566 1.00 46.66 208 SER A O 1
ATOM 1668 N N . LEU A 1 209 ? 27.401 -22.595 -13.884 1.00 45.81 209 LEU A N 1
ATOM 1669 C CA . LEU A 1 209 ? 27.073 -23.814 -13.131 1.00 45.81 209 LEU A CA 1
ATOM 1670 C C . LEU A 1 209 ? 27.719 -25.096 -13.716 1.00 45.81 209 LEU A C 1
ATOM 1672 O O . LEU A 1 209 ? 27.411 -26.198 -13.277 1.00 45.81 209 LEU A O 1
ATOM 1676 N N . ASN A 1 210 ? 28.597 -24.970 -14.717 1.00 44.78 210 ASN A N 1
ATOM 1677 C CA . ASN A 1 210 ? 29.231 -26.064 -15.450 1.00 44.78 210 ASN A CA 1
ATOM 1678 C C . ASN A 1 210 ? 30.765 -25.957 -15.575 1.00 44.78 210 ASN A C 1
ATOM 1680 O O . ASN A 1 210 ? 31.360 -26.779 -16.267 1.00 44.78 210 ASN A O 1
ATOM 1684 N N . GLY A 1 211 ? 31.425 -24.995 -14.917 1.00 43.59 211 GLY A N 1
ATOM 1685 C CA . GLY A 1 211 ? 32.887 -25.019 -14.759 1.00 43.59 211 GLY A CA 1
ATOM 1686 C C . GLY A 1 211 ? 33.712 -24.943 -16.053 1.00 43.59 211 GLY A C 1
ATOM 1687 O O . GLY A 1 211 ? 34.891 -25.292 -16.038 1.00 43.59 211 GLY A O 1
ATOM 1688 N N . SER A 1 212 ? 33.147 -24.475 -17.171 1.00 45.66 212 SER A N 1
ATOM 1689 C CA . SER A 1 212 ? 33.896 -24.295 -18.420 1.00 45.66 212 SER A CA 1
ATOM 1690 C C . SER A 1 212 ? 33.679 -22.903 -19.016 1.00 45.66 212 SER A C 1
ATOM 1692 O O . SER A 1 212 ? 32.602 -22.620 -19.535 1.00 45.66 212 SER A O 1
ATOM 1694 N N . LYS A 1 213 ? 34.753 -22.097 -19.006 1.00 38.66 213 LYS A N 1
ATOM 1695 C CA . LYS A 1 213 ? 34.922 -20.771 -19.641 1.00 38.66 213 LYS A CA 1
ATOM 1696 C C . LYS A 1 213 ? 34.119 -19.637 -18.981 1.00 38.66 213 LYS A C 1
ATOM 1698 O O . LYS A 1 213 ? 32.893 -19.641 -18.963 1.00 38.66 213 LYS A O 1
ATOM 1703 N N . SER A 1 214 ? 34.843 -18.659 -18.436 1.00 42.53 214 SER A N 1
ATO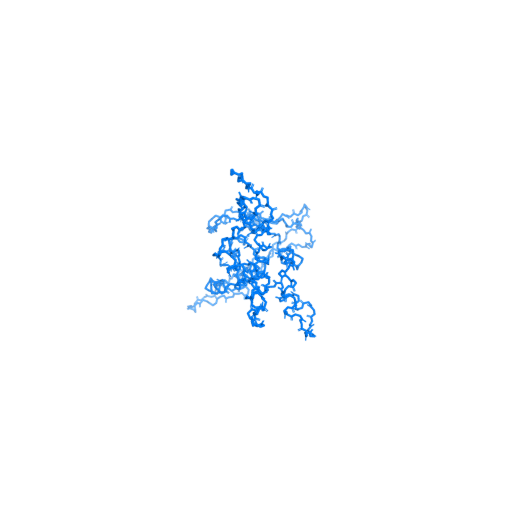M 1704 C CA . SER A 1 214 ? 34.305 -17.428 -17.854 1.00 42.53 214 SER A CA 1
ATOM 1705 C C . SER A 1 214 ? 33.625 -16.569 -18.924 1.00 42.53 214 SER A C 1
ATOM 1707 O O . SER A 1 214 ? 34.181 -16.335 -19.998 1.00 42.53 214 SER A O 1
ATOM 1709 N N . TRP A 1 215 ? 32.415 -16.094 -18.632 1.00 41.22 215 TRP A N 1
ATOM 1710 C CA . TRP A 1 215 ? 31.757 -15.041 -19.401 1.00 41.22 215 TRP A CA 1
ATOM 1711 C C . TRP A 1 215 ? 32.183 -13.698 -18.806 1.00 41.22 215 TRP A C 1
ATOM 1713 O O . TRP A 1 215 ? 31.928 -13.440 -17.632 1.00 41.22 215 TRP A O 1
ATOM 1723 N N . HIS A 1 216 ? 32.869 -12.873 -19.595 1.00 44.97 216 HIS A N 1
ATOM 1724 C CA . HIS A 1 216 ? 33.217 -11.506 -19.217 1.00 44.97 216 HIS A CA 1
ATOM 1725 C C . HIS A 1 216 ? 32.133 -10.585 -19.769 1.00 44.97 216 HIS A C 1
ATOM 1727 O O . HIS A 1 216 ? 31.979 -10.468 -20.984 1.00 44.97 216 HIS A O 1
ATOM 1733 N N . VAL A 1 217 ? 31.357 -9.974 -18.879 1.00 50.00 217 VAL A N 1
ATOM 1734 C CA . VAL A 1 217 ? 30.404 -8.925 -19.242 1.00 50.00 217 VAL A CA 1
ATOM 1735 C C . VAL A 1 217 ? 31.112 -7.592 -19.021 1.00 50.00 217 VAL A C 1
ATOM 1737 O O . VAL A 1 217 ? 31.636 -7.355 -17.939 1.00 50.00 217 VAL A O 1
ATOM 1740 N N . ALA A 1 218 ? 31.163 -6.743 -20.043 1.00 55.34 218 ALA A N 1
ATOM 1741 C CA . ALA A 1 218 ? 31.451 -5.323 -19.867 1.00 55.34 218 ALA A CA 1
ATOM 1742 C C . ALA A 1 218 ? 30.100 -4.619 -19.731 1.00 55.34 218 ALA A C 1
ATOM 1744 O O . ALA A 1 218 ? 29.257 -4.765 -20.621 1.00 55.34 218 ALA A O 1
ATOM 1745 N N . ASP A 1 219 ? 29.871 -3.932 -18.613 1.00 52.25 219 ASP A N 1
ATOM 1746 C CA . ASP A 1 219 ? 28.648 -3.156 -18.413 1.00 52.25 219 ASP A CA 1
ATOM 1747 C C . ASP A 1 219 ? 28.927 -1.691 -18.763 1.00 52.25 219 ASP A C 1
ATOM 1749 O O . ASP A 1 219 ? 29.958 -1.112 -18.411 1.00 52.25 219 ASP A O 1
ATOM 1753 N N . GLY A 1 220 ? 28.025 -1.105 -19.544 1.00 56.16 220 GLY A N 1
ATOM 1754 C CA . GLY A 1 220 ? 28.136 0.280 -19.978 1.00 56.16 220 GLY A CA 1
ATOM 1755 C C . GLY A 1 220 ? 27.488 1.190 -18.949 1.00 56.16 220 GLY A C 1
ATOM 1756 O O . GLY A 1 220 ? 26.264 1.213 -18.836 1.00 56.16 220 GLY A O 1
ATOM 1757 N N . ALA A 1 221 ? 28.282 1.984 -18.238 1.00 57.50 221 ALA A N 1
ATOM 1758 C CA . ALA A 1 221 ? 27.769 3.010 -17.347 1.00 57.50 221 ALA A CA 1
ATOM 1759 C C . ALA A 1 221 ? 27.607 4.342 -18.101 1.00 57.50 221 ALA A C 1
ATOM 1761 O O . ALA A 1 221 ? 28.525 4.879 -18.729 1.00 57.50 221 ALA A O 1
ATOM 1762 N N . LEU A 1 222 ? 26.401 4.903 -18.027 1.00 52.12 222 LEU A N 1
ATOM 1763 C CA . LEU A 1 222 ? 26.140 6.276 -18.439 1.00 52.12 222 LEU A CA 1
ATOM 1764 C C . LEU A 1 222 ? 26.753 7.225 -17.399 1.00 52.12 222 LEU A C 1
ATOM 1766 O O . LEU A 1 222 ? 26.226 7.353 -16.295 1.00 52.12 222 LEU A O 1
ATOM 1770 N N . PHE A 1 223 ? 27.816 7.937 -17.766 1.00 54.94 223 PHE A N 1
ATOM 1771 C CA . PHE A 1 223 ? 28.360 9.037 -16.975 1.00 54.94 223 PHE A CA 1
ATOM 1772 C C . PHE A 1 223 ? 27.818 10.357 -17.537 1.00 54.94 223 PHE A C 1
ATOM 1774 O O . PHE A 1 223 ? 28.368 10.951 -18.466 1.00 54.94 223 PHE A O 1
ATOM 1781 N N . ALA A 1 224 ? 26.704 10.833 -16.982 1.00 55.72 224 ALA A N 1
ATOM 1782 C CA . ALA A 1 224 ? 26.308 12.226 -17.163 1.00 55.72 224 ALA A CA 1
ATOM 1783 C C . ALA A 1 224 ? 27.131 13.078 -16.181 1.00 55.72 224 ALA A C 1
ATOM 1785 O O . ALA A 1 224 ? 27.062 12.866 -14.973 1.00 55.72 224 ALA A O 1
ATOM 1786 N N . VAL A 1 225 ? 27.962 13.992 -16.692 1.00 50.88 225 VAL A N 1
ATOM 1787 C CA . VAL A 1 225 ? 29.043 14.638 -15.912 1.00 50.88 225 VAL A CA 1
ATOM 1788 C C . VAL A 1 225 ? 28.571 15.843 -15.075 1.00 50.88 225 VAL A C 1
ATOM 1790 O O . VAL A 1 225 ? 29.372 16.459 -14.381 1.00 50.88 225 VAL A O 1
ATOM 1793 N N . LEU A 1 226 ? 27.279 16.179 -15.045 1.00 50.75 226 LEU A N 1
ATOM 1794 C CA . LEU A 1 226 ? 26.788 17.304 -14.239 1.00 50.75 226 LEU A CA 1
ATOM 1795 C C . LEU A 1 226 ? 25.581 16.915 -13.383 1.00 50.75 226 LEU A C 1
ATOM 1797 O O . LEU A 1 226 ? 24.618 16.321 -13.870 1.00 50.75 226 LEU A O 1
ATOM 1801 N N . VAL A 1 227 ? 25.644 17.290 -12.102 1.00 51.12 227 VAL A N 1
ATOM 1802 C CA . VAL A 1 227 ? 24.466 17.450 -11.238 1.00 51.12 227 VAL A CA 1
ATOM 1803 C C . VAL A 1 227 ? 23.517 18.418 -11.967 1.00 51.12 227 VAL A C 1
ATOM 1805 O O . VAL A 1 227 ? 23.987 19.380 -12.568 1.00 51.12 227 VAL A O 1
ATOM 1808 N N . ASP A 1 228 ? 22.218 18.119 -11.993 1.00 59.81 228 ASP A N 1
ATOM 1809 C CA . ASP A 1 228 ? 21.168 18.917 -12.660 1.00 59.81 228 ASP A CA 1
ATOM 1810 C C . ASP A 1 228 ? 21.117 18.868 -14.196 1.00 59.81 228 ASP A C 1
ATOM 1812 O O . ASP A 1 228 ? 20.665 19.805 -14.840 1.00 59.81 228 ASP A O 1
ATOM 1816 N N . CYS A 1 229 ? 21.530 17.767 -14.825 1.00 65.50 229 CYS A N 1
ATOM 1817 C CA . CYS A 1 229 ? 21.402 17.598 -16.281 1.00 65.50 229 CYS A CA 1
ATOM 1818 C C . CYS A 1 229 ? 20.054 17.018 -16.759 1.00 65.50 229 CYS A C 1
ATOM 1820 O O . CYS A 1 229 ? 19.855 16.833 -17.964 1.00 65.50 229 CYS A O 1
ATOM 1822 N N . TYR A 1 230 ? 19.134 16.721 -15.843 1.00 68.31 230 TYR A N 1
ATOM 1823 C CA . TYR A 1 230 ? 17.837 16.118 -16.147 1.00 68.31 230 TYR A CA 1
ATOM 1824 C C . TYR A 1 230 ? 16.702 17.096 -15.864 1.00 68.31 230 TYR A C 1
ATOM 1826 O O . TYR A 1 230 ? 16.750 17.844 -14.890 1.00 68.31 230 TYR A O 1
ATOM 1834 N N . GLU A 1 231 ? 15.658 17.058 -16.690 1.00 72.06 231 GLU A N 1
ATOM 1835 C CA . GLU A 1 231 ? 14.386 17.680 -16.321 1.00 72.06 231 GLU A CA 1
ATOM 1836 C C . GLU A 1 231 ? 13.815 16.998 -15.060 1.00 72.06 231 GLU A C 1
ATOM 1838 O O . GLU A 1 231 ? 14.024 15.788 -14.878 1.00 72.06 231 GLU A O 1
ATOM 1843 N N . PRO A 1 232 ? 13.090 17.736 -14.193 1.00 71.38 232 PRO A N 1
ATOM 1844 C CA . PRO A 1 232 ? 12.394 17.148 -13.053 1.00 71.38 232 PRO A CA 1
ATOM 1845 C C . PRO A 1 232 ? 11.540 15.959 -13.499 1.00 71.38 232 PRO A C 1
ATOM 1847 O O . PRO A 1 232 ? 10.805 16.052 -14.483 1.00 71.38 232 PRO A O 1
ATOM 1850 N N . GLN A 1 233 ? 11.637 14.830 -12.792 1.00 71.00 233 GLN A N 1
ATOM 1851 C CA . GLN A 1 233 ? 10.828 13.665 -13.141 1.00 71.00 233 GLN A CA 1
ATOM 1852 C C . GLN A 1 233 ? 9.351 13.948 -12.876 1.00 71.00 233 GLN A C 1
ATOM 1854 O O . GLN A 1 233 ? 8.958 14.271 -11.757 1.00 71.00 233 GLN A O 1
ATOM 1859 N N . GLU A 1 234 ? 8.524 13.764 -13.900 1.00 78.94 234 GLU A N 1
ATOM 1860 C CA . GLU A 1 234 ? 7.073 13.807 -13.758 1.00 78.94 234 GLU A CA 1
ATOM 1861 C C . GLU A 1 234 ? 6.549 12.492 -13.153 1.00 78.94 234 GLU A C 1
ATOM 1863 O O . GLU A 1 234 ? 7.274 11.504 -13.023 1.00 78.94 234 GLU A O 1
ATOM 1868 N N . GLY A 1 235 ? 5.284 12.452 -12.735 1.00 82.94 235 GLY A N 1
ATOM 1869 C CA . GLY A 1 235 ? 4.646 11.191 -12.351 1.00 82.94 235 GLY A CA 1
ATOM 1870 C C . GLY A 1 235 ? 4.480 10.263 -13.561 1.00 82.94 235 GLY A C 1
ATOM 1871 O O . GLY A 1 235 ? 4.276 10.718 -14.685 1.00 82.94 235 GLY A O 1
ATOM 1872 N N . ALA A 1 236 ? 4.530 8.948 -13.351 1.00 88.12 236 ALA A N 1
ATOM 1873 C CA . ALA A 1 236 ? 4.284 7.973 -14.408 1.00 88.12 236 ALA A CA 1
ATOM 1874 C C . ALA A 1 236 ? 2.822 7.521 -14.400 1.00 88.12 236 ALA A C 1
ATOM 1876 O O . ALA A 1 236 ? 2.300 7.065 -13.382 1.00 88.12 236 ALA A O 1
ATOM 1877 N N . LYS A 1 237 ? 2.152 7.575 -15.553 1.00 91.31 237 LYS A N 1
ATOM 1878 C CA . LYS A 1 237 ? 0.821 6.976 -15.688 1.00 91.31 237 LYS A CA 1
ATOM 1879 C C . LYS A 1 237 ? 0.926 5.463 -15.517 1.00 91.31 237 LYS A C 1
ATOM 1881 O O . LYS A 1 237 ? 1.702 4.812 -16.215 1.00 91.31 237 LYS A O 1
ATOM 1886 N N . LYS A 1 238 ? 0.114 4.894 -14.629 1.00 92.19 238 LYS A N 1
ATOM 1887 C CA . LYS A 1 238 ? 0.104 3.455 -14.374 1.00 92.19 238 LYS A CA 1
ATOM 1888 C C . LYS A 1 238 ? -0.331 2.691 -15.624 1.00 92.19 238 LYS A C 1
ATOM 1890 O O . LYS A 1 238 ? -1.401 2.932 -16.193 1.00 92.19 238 LYS A O 1
ATOM 1895 N N . LEU A 1 239 ? 0.493 1.735 -16.042 1.00 91.25 239 LEU A N 1
ATOM 1896 C CA . LEU A 1 239 ? 0.158 0.815 -17.123 1.00 91.25 239 LEU A CA 1
ATOM 1897 C C . LEU A 1 239 ? -0.983 -0.123 -16.706 1.00 91.25 239 LEU A C 1
ATOM 1899 O O . LEU A 1 239 ? -1.050 -0.600 -15.576 1.00 91.25 239 LEU A O 1
ATOM 1903 N N . LYS A 1 240 ? -1.878 -0.433 -17.652 1.00 90.81 240 LYS A N 1
ATOM 1904 C CA . LYS A 1 240 ? -2.997 -1.368 -17.424 1.00 90.81 240 LYS A CA 1
ATOM 1905 C C . LYS A 1 240 ? -2.563 -2.834 -17.406 1.00 90.81 240 LYS A C 1
ATOM 1907 O O . LYS A 1 240 ? -3.253 -3.668 -16.829 1.00 90.81 240 LYS A O 1
ATOM 1912 N N . LYS A 1 241 ? -1.460 -3.151 -18.086 1.00 92.12 241 LYS A N 1
ATOM 1913 C CA . LYS A 1 241 ? -0.898 -4.499 -18.192 1.00 92.12 241 LYS A CA 1
ATOM 1914 C C . LYS A 1 241 ? 0.618 -4.437 -18.080 1.00 92.12 241 LYS A C 1
ATOM 1916 O O . LYS A 1 241 ? 1.231 -3.458 -18.503 1.00 92.12 241 LYS A O 1
ATOM 1921 N N . VAL A 1 242 ? 1.193 -5.508 -17.549 1.00 88.19 242 VAL A N 1
ATOM 1922 C CA . VAL A 1 242 ? 2.634 -5.736 -17.608 1.00 88.19 242 VAL A CA 1
ATOM 1923 C C . VAL A 1 242 ? 3.000 -6.002 -19.067 1.00 88.19 242 VAL A C 1
ATOM 1925 O O . VAL A 1 242 ? 2.376 -6.839 -19.720 1.00 88.19 242 VAL A O 1
ATOM 1928 N N . LEU A 1 243 ? 3.979 -5.264 -19.572 1.00 86.81 243 LEU A N 1
ATOM 1929 C CA . LEU A 1 243 ? 4.487 -5.378 -20.930 1.00 86.81 243 LEU A CA 1
ATOM 1930 C C . LEU A 1 243 ? 5.428 -6.575 -21.074 1.00 86.81 243 LEU A C 1
ATOM 1932 O O . LEU A 1 243 ? 6.171 -6.929 -20.144 1.00 86.81 243 LEU A O 1
ATOM 1936 N N . ASN A 1 244 ? 5.408 -7.157 -22.270 1.00 84.69 244 ASN A N 1
ATOM 1937 C CA . ASN A 1 244 ? 6.350 -8.181 -22.699 1.00 84.69 244 ASN A CA 1
ATOM 1938 C C . ASN A 1 244 ? 7.720 -7.568 -23.010 1.00 84.69 244 ASN A C 1
ATOM 1940 O O . ASN A 1 244 ? 7.842 -6.374 -23.271 1.00 84.69 244 ASN A O 1
ATOM 1944 N N . VAL A 1 245 ? 8.760 -8.404 -23.020 1.00 78.56 245 VAL A N 1
ATOM 1945 C CA . VAL A 1 245 ? 10.139 -7.961 -23.291 1.00 78.56 245 VAL A CA 1
ATOM 1946 C C . VAL A 1 245 ? 10.239 -7.249 -24.644 1.00 78.56 245 VAL A C 1
ATOM 1948 O O . VAL A 1 245 ? 10.834 -6.183 -24.727 1.00 78.56 245 VAL A O 1
ATOM 1951 N N . GLU A 1 246 ? 9.590 -7.786 -25.677 1.00 81.94 246 GLU A N 1
ATOM 1952 C CA . GLU A 1 246 ? 9.552 -7.198 -27.024 1.00 81.94 246 GLU A CA 1
ATOM 1953 C C . GLU A 1 246 ? 8.933 -5.792 -27.034 1.00 81.94 246 GLU A C 1
ATOM 1955 O O . GLU A 1 246 ? 9.470 -4.881 -27.665 1.00 81.94 246 GLU A O 1
ATOM 1960 N N . GLU A 1 247 ? 7.839 -5.598 -26.287 1.00 80.94 247 GLU A N 1
ATOM 1961 C CA . GLU A 1 247 ? 7.169 -4.301 -26.149 1.00 80.94 247 GLU A CA 1
ATOM 1962 C C . GLU A 1 247 ? 8.078 -3.292 -25.431 1.00 80.94 247 GLU A C 1
ATOM 1964 O O . GLU A 1 247 ? 8.124 -2.135 -25.829 1.00 80.94 247 GLU A O 1
ATOM 1969 N N . ILE A 1 248 ? 8.840 -3.719 -24.416 1.00 76.25 248 ILE A N 1
ATOM 1970 C CA . ILE A 1 248 ? 9.781 -2.855 -23.680 1.00 76.25 248 ILE A CA 1
ATOM 1971 C C . ILE A 1 248 ? 10.966 -2.452 -24.567 1.00 76.25 248 ILE A C 1
ATOM 1973 O O . ILE A 1 248 ? 11.328 -1.278 -24.614 1.00 76.25 248 ILE A O 1
ATOM 1977 N N . VAL A 1 249 ? 11.554 -3.406 -25.298 1.00 73.44 249 VAL A N 1
ATOM 1978 C CA . VAL A 1 249 ? 12.709 -3.167 -26.184 1.00 73.44 249 VAL A CA 1
ATOM 1979 C C . VAL A 1 249 ? 12.366 -2.175 -27.300 1.00 73.44 249 VAL A C 1
ATOM 1981 O O . VAL A 1 249 ? 13.231 -1.418 -27.741 1.00 73.44 249 VAL A O 1
ATOM 1984 N N . ALA A 1 250 ? 11.105 -2.120 -27.733 1.00 75.88 250 ALA A N 1
ATOM 1985 C CA . ALA A 1 250 ? 10.658 -1.156 -28.732 1.00 75.88 250 ALA A CA 1
ATOM 1986 C C . ALA A 1 250 ? 10.798 0.314 -28.280 1.00 75.88 250 ALA A C 1
ATOM 1988 O O . ALA A 1 250 ? 11.012 1.173 -29.134 1.00 75.88 250 ALA A O 1
ATOM 1989 N N . PHE A 1 251 ? 10.729 0.610 -26.974 1.00 67.81 251 PHE A N 1
ATOM 1990 C CA . PHE A 1 251 ? 10.827 1.982 -26.449 1.00 67.81 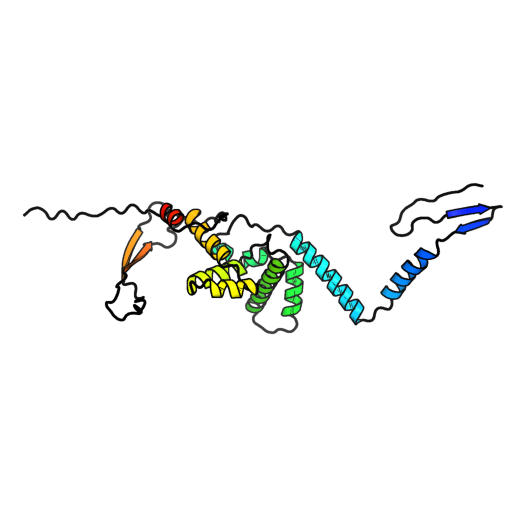251 PHE A CA 1
ATOM 1991 C C . PHE A 1 251 ? 12.266 2.513 -26.354 1.00 67.81 251 PHE A C 1
ATOM 1993 O O . PHE A 1 251 ? 12.467 3.723 -26.337 1.00 67.81 251 PHE A O 1
ATOM 2000 N N . GLY A 1 252 ? 13.270 1.632 -26.291 1.00 59.88 252 GLY A N 1
ATOM 2001 C CA . GLY A 1 252 ? 14.636 1.980 -25.882 1.00 59.88 252 GLY A CA 1
ATOM 2002 C C . GLY A 1 252 ? 15.703 1.779 -26.955 1.00 59.88 252 GLY A C 1
ATOM 2003 O O . GLY A 1 252 ? 16.764 1.238 -26.653 1.00 59.88 252 GLY A O 1
ATOM 2004 N N . LYS A 1 253 ? 15.451 2.166 -28.212 1.00 58.56 253 LYS A N 1
ATOM 2005 C CA . LYS A 1 253 ? 16.495 2.122 -29.250 1.00 58.56 253 LYS A CA 1
ATOM 2006 C C . LYS A 1 253 ? 17.302 3.416 -29.242 1.00 58.56 253 LYS A C 1
ATOM 2008 O O . LYS A 1 253 ? 16.848 4.431 -29.759 1.00 58.56 253 LYS A O 1
ATOM 2013 N N . ILE A 1 254 ? 18.512 3.363 -28.693 1.00 55.97 254 ILE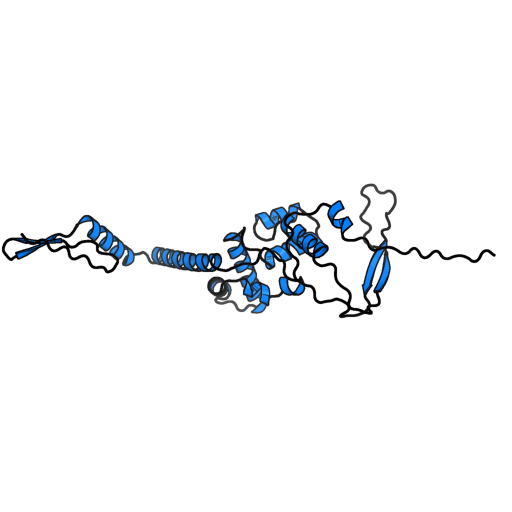 A N 1
ATOM 2014 C CA . ILE A 1 254 ? 19.512 4.415 -28.891 1.00 55.97 254 ILE A CA 1
ATOM 2015 C C . ILE A 1 254 ? 20.176 4.145 -30.250 1.00 55.97 254 ILE A C 1
ATOM 2017 O O . ILE A 1 254 ? 20.758 3.071 -30.419 1.00 55.97 254 ILE A O 1
ATOM 2021 N N . PRO A 1 255 ? 20.080 5.050 -31.241 1.00 54.28 255 PRO A N 1
ATOM 2022 C CA . PRO A 1 255 ? 20.808 4.887 -32.492 1.00 54.28 255 PRO A CA 1
ATOM 2023 C C . PRO A 1 255 ? 22.311 4.925 -32.200 1.00 54.28 255 PRO A C 1
ATOM 2025 O O . PRO A 1 255 ? 22.842 5.938 -31.748 1.00 54.28 255 PRO A O 1
ATOM 2028 N N . THR A 1 256 ? 23.001 3.811 -32.430 1.00 48.06 256 THR A N 1
ATOM 2029 C CA . THR A 1 256 ? 24.454 3.731 -32.285 1.00 48.06 256 THR A CA 1
ATOM 2030 C C . THR A 1 256 ? 25.119 4.182 -33.584 1.00 48.06 256 THR A C 1
ATOM 2032 O O . THR A 1 256 ? 24.882 3.620 -34.653 1.00 48.06 256 THR A O 1
ATOM 2035 N N . CYS A 1 257 ? 25.971 5.202 -33.505 1.00 52.16 257 CYS A N 1
ATOM 2036 C CA . CYS A 1 257 ? 26.839 5.594 -34.612 1.00 52.16 257 CYS A CA 1
ATOM 2037 C C . CYS A 1 257 ? 28.162 4.833 -34.483 1.00 52.16 257 CYS A C 1
ATOM 2039 O O . CYS A 1 257 ? 28.922 5.062 -33.545 1.00 52.16 257 CYS A O 1
ATOM 2041 N N . ASN A 1 258 ? 28.451 3.933 -35.423 1.00 49.59 258 ASN A N 1
ATOM 2042 C CA . ASN A 1 258 ? 29.750 3.266 -35.473 1.00 49.59 258 ASN A CA 1
ATOM 2043 C C . ASN A 1 258 ? 30.790 4.236 -36.044 1.00 49.59 258 ASN A C 1
ATOM 2045 O O . ASN A 1 258 ? 30.681 4.657 -37.197 1.00 49.59 258 ASN A O 1
ATOM 2049 N N . TYR A 1 259 ? 31.811 4.576 -35.257 1.00 46.94 259 TYR A N 1
ATOM 2050 C CA . TYR A 1 259 ? 32.969 5.303 -35.767 1.00 46.94 259 TYR A CA 1
ATOM 2051 C C . TYR A 1 259 ? 33.832 4.333 -36.577 1.00 46.94 259 TYR A C 1
ATOM 2053 O O . TYR A 1 259 ? 34.500 3.459 -36.026 1.00 46.94 259 TYR A O 1
ATOM 2061 N N . VAL A 1 260 ? 33.802 4.460 -37.903 1.00 58.72 260 VAL A N 1
ATOM 2062 C CA . VAL A 1 260 ? 34.752 3.758 -38.767 1.00 58.72 260 VAL A CA 1
ATOM 2063 C C . VAL A 1 260 ? 36.026 4.590 -38.782 1.00 58.72 260 VAL A C 1
ATOM 2065 O O . VAL A 1 260 ? 36.093 5.613 -39.464 1.00 58.72 260 VAL A O 1
ATOM 2068 N N . ASN A 1 261 ? 37.039 4.161 -38.029 1.00 50.53 261 ASN A N 1
ATOM 2069 C CA . ASN A 1 261 ? 38.398 4.647 -38.239 1.00 50.53 261 ASN A CA 1
ATOM 2070 C C . ASN A 1 261 ? 38.814 4.233 -39.653 1.00 50.53 261 ASN A C 1
ATOM 2072 O O . ASN A 1 261 ? 39.218 3.094 -39.881 1.00 50.53 261 ASN A O 1
ATOM 2076 N N . LYS A 1 262 ? 38.682 5.145 -40.620 1.00 48.22 262 LYS A N 1
ATOM 2077 C CA . LYS A 1 262 ? 39.375 5.006 -41.897 1.00 48.22 262 LYS A CA 1
ATOM 2078 C C . LYS A 1 262 ? 40.862 5.117 -41.593 1.00 48.22 262 LYS A C 1
ATOM 2080 O O . LYS A 1 262 ? 41.372 6.214 -41.381 1.00 48.22 262 LYS A O 1
ATOM 2085 N N . ILE A 1 263 ? 41.533 3.972 -41.524 1.00 55.56 263 ILE A N 1
ATOM 2086 C CA . ILE A 1 263 ? 42.981 3.921 -41.691 1.00 55.56 263 ILE A CA 1
ATOM 2087 C C . ILE A 1 263 ? 43.225 4.497 -43.095 1.00 55.56 263 ILE A C 1
ATOM 2089 O O . ILE A 1 263 ? 42.588 4.015 -44.034 1.00 55.56 263 ILE A O 1
ATOM 2093 N N . PRO A 1 264 ? 44.022 5.566 -43.256 1.00 54.97 264 PRO A N 1
ATOM 2094 C CA . PRO A 1 264 ? 44.381 6.045 -44.582 1.00 54.97 264 PRO A CA 1
ATOM 2095 C C . PRO A 1 264 ? 45.070 4.896 -45.315 1.00 54.97 264 PRO A C 1
ATOM 2097 O O . PRO A 1 264 ? 46.009 4.316 -44.767 1.00 54.97 264 PRO A O 1
ATOM 2100 N N . ASP A 1 265 ? 44.577 4.543 -46.502 1.00 58.25 265 ASP A N 1
ATOM 2101 C CA . ASP A 1 265 ? 45.260 3.594 -47.378 1.00 58.25 265 ASP A CA 1
ATOM 2102 C C . ASP A 1 265 ? 46.698 4.103 -47.580 1.00 58.25 265 ASP A C 1
ATOM 2104 O O . ASP A 1 265 ? 46.899 5.258 -47.968 1.00 58.25 265 ASP A O 1
ATOM 2108 N N . GLY A 1 266 ? 47.666 3.276 -47.173 1.00 45.88 266 GLY A N 1
ATOM 2109 C CA . GLY A 1 266 ? 49.098 3.590 -47.199 1.00 45.88 266 GLY A CA 1
ATOM 2110 C C . GLY A 1 266 ? 49.683 3.678 -48.599 1.00 45.88 266 GLY A C 1
ATOM 2111 O O . GLY A 1 266 ? 49.095 3.094 -49.537 1.00 45.88 266 GLY A O 1
#

Sequence (266 aa):
MAVWIIEQSSNNCRAIVIITHNGHGTFLFFEEHEYDILKQEWTANNLDPVQEAMKNVQSVATVIRHQICENKYETGYYPPGEVMFSEEKMVEEIPELLFLLIQSIISINKTGKPDALLRNCIVICHLIIAATRPRSFMSSVLVGLGVMIYQKFASKNLLDVLSNLGITASYNEARLYIQSHIVCNAKKFLHNVWIHFGFDNADFPVQSLNGSKSWHVADGALFAVLVDCYEPQEGAKKLKKVLNVEEIVAFGKIPTCNYVNKIPDG

Radius of gyration: 32.9 Å; chains: 1; bounding box: 117×48×80 Å

pLDDT: mean 75.16, std 18.55, range [35.69, 96.62]

Secondary structure (DSSP, 8-state):
--EEE-----TT----EEEEETTEEEEE--HHHHHHHHHHHHHHHS--HHHHHHHHHHHHHHHHHHHHHHS----SEEPPHHHHT-HHHHHHTS-HHHHHHHHHHHHTT--S-HHHHHHHHHHHHHHHHHHH-TTT---HHHHHHHHHHHHHH--HHHHHHHHHTTSS--HHHHHHHHHHHHHH--PPBPTT--EEEEEEE-------TT-S----PEEEEEEE-STT-BPPPPPEEPPSSPPPHHHHHHH-----------PPP-

Organism: NCBI:txid3402493